Protein AF-A0A1Y1JVW3-F1 (afdb_monomer_lite)

Organism: Plasmodium gonderi (NCBI:txid77519)

Structure (mmCIF, N/CA/C/O backbone):
data_AF-A0A1Y1JVW3-F1
#
_entry.id   AF-A0A1Y1JVW3-F1
#
loop_
_atom_site.group_PDB
_atom_site.id
_atom_site.type_symbol
_atom_site.label_atom_id
_atom_site.label_alt_id
_atom_site.label_comp_id
_atom_site.label_asym_id
_atom_site.label_entity_id
_atom_site.label_seq_id
_atom_site.pdbx_PDB_ins_code
_atom_site.Cartn_x
_atom_site.Cartn_y
_atom_site.Cartn_z
_atom_site.occupancy
_atom_site.B_iso_or_equiv
_atom_site.auth_seq_id
_atom_site.auth_comp_id
_atom_site.auth_asym_id
_atom_site.auth_atom_id
_atom_site.pdbx_PDB_model_num
ATOM 1 N N . MET A 1 1 ? 11.396 14.298 -12.776 1.00 41.91 1 MET A N 1
ATOM 2 C CA . MET A 1 1 ? 10.606 14.115 -14.012 1.00 41.91 1 MET A CA 1
ATOM 3 C C . MET A 1 1 ? 9.612 13.009 -13.716 1.00 41.91 1 MET A C 1
ATOM 5 O O . MET A 1 1 ? 10.042 11.967 -13.246 1.00 41.91 1 MET A O 1
ATOM 9 N N . TRP A 1 2 ? 8.310 13.275 -13.793 1.00 52.00 2 TRP A N 1
ATOM 10 C CA . TRP A 1 2 ? 7.300 12.300 -13.377 1.00 52.00 2 TRP A CA 1
ATOM 11 C C . TRP A 1 2 ? 7.189 11.249 -14.482 1.00 52.00 2 TRP A C 1
ATOM 13 O O . TRP A 1 2 ? 6.638 11.557 -15.536 1.00 52.00 2 TRP A O 1
ATOM 23 N N . SER A 1 3 ? 7.770 10.060 -14.280 1.00 58.78 3 SER A N 1
ATOM 24 C CA . SER A 1 3 ? 7.567 8.957 -15.223 1.00 58.78 3 SER A CA 1
ATOM 25 C C . SER A 1 3 ? 6.090 8.608 -15.293 1.00 58.78 3 SER A C 1
ATOM 27 O O . SER A 1 3 ? 5.308 8.878 -14.372 1.00 58.78 3 SER A O 1
ATOM 29 N N . ASN A 1 4 ? 5.718 8.040 -16.431 1.00 72.06 4 ASN A N 1
ATOM 30 C CA . ASN A 1 4 ? 4.369 7.621 -16.710 1.00 72.06 4 ASN A CA 1
ATOM 31 C C . ASN A 1 4 ? 3.874 6.697 -15.583 1.00 72.06 4 ASN A C 1
ATOM 33 O O . ASN A 1 4 ? 4.424 5.624 -15.372 1.00 72.06 4 ASN A O 1
ATOM 37 N N . ILE A 1 5 ? 2.838 7.112 -14.854 1.00 71.19 5 ILE A N 1
ATOM 38 C CA . ILE A 1 5 ? 2.254 6.361 -13.732 1.00 71.19 5 ILE A CA 1
ATOM 39 C C . ILE A 1 5 ? 1.899 4.909 -14.107 1.00 71.19 5 ILE A C 1
ATOM 41 O O . ILE A 1 5 ? 1.970 4.019 -13.261 1.00 71.19 5 ILE A O 1
ATOM 45 N N . TYR A 1 6 ? 1.593 4.658 -15.385 1.00 74.31 6 TYR A N 1
ATOM 46 C CA . TYR A 1 6 ? 1.352 3.321 -15.925 1.00 74.31 6 TYR A CA 1
ATOM 47 C C . TYR A 1 6 ? 2.589 2.409 -15.837 1.00 74.31 6 TYR A C 1
ATOM 49 O O . TYR A 1 6 ? 2.445 1.218 -15.574 1.00 74.31 6 TYR A O 1
ATOM 57 N N . GLU A 1 7 ? 3.803 2.955 -15.962 1.00 80.56 7 GLU A N 1
ATOM 58 C CA . GLU A 1 7 ? 5.060 2.205 -15.815 1.00 80.56 7 GLU A CA 1
ATOM 59 C C . GLU A 1 7 ? 5.313 1.757 -14.375 1.00 80.56 7 GLU A C 1
ATOM 61 O O . GLU A 1 7 ? 6.099 0.847 -14.151 1.00 80.56 7 GLU A O 1
ATOM 66 N N . TYR A 1 8 ? 4.671 2.365 -13.377 1.00 82.62 8 TYR A N 1
ATOM 67 C CA . TYR A 1 8 ? 4.815 1.916 -11.990 1.00 82.62 8 TYR A CA 1
ATOM 68 C C . TYR A 1 8 ? 3.905 0.732 -11.690 1.00 82.62 8 TYR A C 1
ATOM 70 O O . TYR A 1 8 ? 4.297 -0.195 -10.984 1.00 82.62 8 TYR A O 1
ATOM 78 N N . ILE A 1 9 ? 2.699 0.753 -12.257 1.00 84.94 9 ILE A N 1
ATOM 79 C CA . ILE A 1 9 ? 1.644 -0.221 -11.975 1.00 84.94 9 ILE A CA 1
ATOM 80 C C . ILE A 1 9 ? 2.058 -1.633 -12.388 1.00 84.94 9 ILE A C 1
ATOM 82 O O . ILE A 1 9 ? 1.749 -2.584 -11.673 1.00 84.94 9 ILE A O 1
ATOM 86 N N . ILE A 1 10 ? 2.835 -1.782 -13.466 1.00 88.62 10 ILE A N 1
ATOM 87 C CA . ILE A 1 10 ? 3.342 -3.094 -13.904 1.00 88.62 10 ILE A CA 1
ATOM 88 C C . ILE A 1 10 ? 4.200 -3.790 -12.833 1.00 88.62 10 ILE A C 1
ATOM 90 O O . ILE A 1 10 ? 4.289 -5.015 -12.816 1.00 88.62 10 ILE A O 1
ATOM 94 N N . TYR A 1 11 ? 4.811 -3.035 -11.912 1.00 91.25 11 TYR A N 1
ATOM 95 C CA . TYR A 1 11 ? 5.633 -3.590 -10.835 1.00 91.25 11 TYR A CA 1
ATOM 96 C C . TYR A 1 11 ? 4.839 -3.914 -9.567 1.00 91.25 11 TYR A C 1
ATOM 98 O O . TYR A 1 11 ? 5.348 -4.619 -8.695 1.00 91.25 11 TYR A O 1
ATOM 106 N N . PHE A 1 12 ? 3.595 -3.445 -9.444 1.00 91.38 12 PHE A N 1
ATOM 107 C CA . PHE A 1 12 ? 2.806 -3.601 -8.221 1.00 91.38 12 PHE A CA 1
ATOM 108 C C . PHE A 1 12 ? 2.555 -5.060 -7.821 1.00 91.38 12 PHE A C 1
ATOM 110 O O . PHE A 1 12 ? 2.654 -5.345 -6.628 1.00 91.38 12 PHE A O 1
ATOM 117 N N . PRO A 1 13 ? 2.319 -6.017 -8.743 1.00 90.50 13 PRO A N 1
ATOM 118 C CA . PRO A 1 13 ? 2.237 -7.431 -8.375 1.00 90.50 13 PRO A CA 1
ATOM 119 C C . PRO A 1 13 ? 3.508 -7.946 -7.687 1.00 90.50 13 PRO A C 1
ATOM 121 O O . PRO A 1 13 ? 3.439 -8.743 -6.751 1.00 90.50 13 PRO A O 1
ATOM 124 N N . ARG A 1 14 ? 4.680 -7.457 -8.108 1.00 91.81 14 ARG A N 1
ATOM 125 C CA . ARG A 1 14 ? 5.954 -7.813 -7.481 1.00 91.81 14 ARG A CA 1
ATOM 126 C C . ARG A 1 14 ? 6.115 -7.129 -6.127 1.00 91.81 14 ARG A C 1
ATOM 128 O O . ARG A 1 14 ? 6.433 -7.815 -5.164 1.00 91.81 14 ARG A O 1
ATOM 135 N N . CYS A 1 15 ? 5.819 -5.831 -6.029 1.00 92.75 15 CYS A N 1
ATOM 136 C CA . CYS A 1 15 ? 5.789 -5.113 -4.749 1.00 92.75 15 CYS A CA 1
ATOM 137 C C . CYS A 1 15 ? 4.867 -5.807 -3.733 1.00 92.75 15 CYS A C 1
ATOM 139 O O . CYS A 1 15 ? 5.243 -5.993 -2.579 1.00 92.75 15 CYS A O 1
ATOM 141 N N . LYS A 1 16 ? 3.687 -6.261 -4.181 1.00 92.81 16 LYS A N 1
ATOM 142 C CA . LYS A 1 16 ? 2.745 -7.052 -3.383 1.00 92.81 16 LYS A CA 1
ATOM 143 C C . LYS A 1 16 ? 3.385 -8.320 -2.854 1.00 92.81 16 LYS A C 1
ATOM 145 O O . LYS A 1 16 ? 3.283 -8.588 -1.666 1.00 92.81 16 LYS A O 1
ATOM 150 N N . LYS A 1 17 ? 4.042 -9.090 -3.722 1.00 91.75 17 LYS A N 1
ATOM 151 C CA . LYS A 1 17 ? 4.702 -10.335 -3.326 1.00 91.75 17 LYS A CA 1
ATOM 152 C C . LYS A 1 17 ? 5.764 -10.100 -2.251 1.00 91.75 17 LYS A C 1
ATOM 154 O O . LYS A 1 17 ? 5.778 -10.838 -1.274 1.00 91.75 17 LYS A O 1
ATOM 159 N N . GLU A 1 18 ? 6.612 -9.086 -2.423 1.00 91.62 18 GLU A N 1
ATOM 160 C CA . GLU A 1 18 ? 7.636 -8.752 -1.426 1.00 91.62 18 GLU A CA 1
ATOM 161 C C . GLU A 1 18 ? 6.994 -8.335 -0.095 1.00 91.62 18 GLU A C 1
ATOM 163 O O . GLU A 1 18 ? 7.347 -8.869 0.948 1.00 91.62 18 GLU A O 1
ATOM 168 N N . LEU A 1 19 ? 5.977 -7.468 -0.123 1.00 92.31 19 LEU A N 1
ATOM 169 C CA . LEU A 1 19 ? 5.285 -7.023 1.090 1.00 92.31 19 LEU A CA 1
ATOM 170 C C . LEU A 1 19 ? 4.577 -8.171 1.828 1.00 92.31 19 LEU A C 1
ATOM 172 O O . LEU A 1 19 ? 4.613 -8.242 3.053 1.00 92.31 19 LEU A O 1
ATOM 176 N N . GLU A 1 20 ? 3.943 -9.091 1.103 1.00 90.62 20 GLU A N 1
ATOM 177 C CA . GLU A 1 20 ? 3.292 -10.260 1.704 1.00 90.62 20 GLU A CA 1
ATOM 178 C C . GLU A 1 20 ? 4.300 -11.249 2.317 1.00 90.62 20 GLU A C 1
ATOM 180 O O . GLU A 1 20 ? 3.940 -11.996 3.225 1.00 90.62 20 GLU A O 1
ATOM 185 N N . ASN A 1 21 ? 5.564 -11.252 1.877 1.00 87.69 21 ASN A N 1
ATOM 186 C CA . ASN A 1 21 ? 6.613 -12.012 2.562 1.00 87.69 21 ASN A CA 1
ATOM 187 C C . ASN A 1 21 ? 6.934 -11.391 3.929 1.00 87.69 21 ASN A C 1
ATOM 189 O O . ASN A 1 21 ? 7.005 -12.119 4.916 1.00 87.69 21 ASN A O 1
ATOM 193 N N . GLU A 1 22 ? 7.016 -10.061 4.009 1.00 87.94 22 GLU A N 1
ATOM 194 C CA . GLU A 1 22 ? 7.224 -9.339 5.276 1.00 87.94 22 GLU A CA 1
ATOM 195 C C . GLU A 1 22 ? 6.076 -9.544 6.269 1.00 87.94 22 GLU A C 1
ATOM 197 O O . GLU A 1 22 ? 6.288 -9.613 7.476 1.00 87.94 22 GLU A O 1
ATOM 202 N N . LYS A 1 23 ? 4.841 -9.686 5.772 1.00 85.44 23 LYS A N 1
ATOM 203 C CA . LYS A 1 23 ? 3.678 -9.973 6.624 1.00 85.44 23 LYS A CA 1
ATOM 204 C C . LYS A 1 23 ? 3.742 -11.345 7.294 1.00 85.44 23 LYS A C 1
ATOM 206 O O . LYS A 1 23 ? 3.199 -11.497 8.385 1.00 85.44 23 LYS A O 1
ATOM 211 N N . LYS A 1 24 ? 4.336 -12.348 6.637 1.00 82.50 24 LYS A N 1
ATOM 212 C CA . LYS A 1 24 ? 4.414 -13.725 7.162 1.00 82.50 24 LYS A CA 1
ATOM 213 C C . LYS A 1 24 ? 5.387 -13.843 8.324 1.00 82.50 24 LYS A C 1
ATOM 215 O O . LYS A 1 24 ? 5.137 -14.617 9.242 1.00 82.50 24 LYS A O 1
ATOM 220 N N . GLU A 1 25 ? 6.459 -13.063 8.286 1.00 75.00 25 GLU A N 1
ATOM 221 C CA . GLU A 1 25 ? 7.465 -12.998 9.341 1.00 75.00 25 GLU A CA 1
ATOM 222 C C . GLU A 1 25 ? 7.648 -11.538 9.768 1.00 75.00 25 GLU A C 1
ATOM 224 O O . GLU A 1 25 ? 8.655 -10.915 9.426 1.00 75.00 25 GLU A O 1
ATOM 229 N N . PRO A 1 26 ? 6.671 -10.961 10.500 1.00 68.75 26 PRO A N 1
ATOM 230 C CA . PRO A 1 26 ? 6.754 -9.576 10.926 1.00 68.75 26 PRO A CA 1
ATOM 231 C C . PRO A 1 26 ? 8.009 -9.386 11.759 1.00 68.75 26 PRO A C 1
ATOM 233 O O . PRO A 1 26 ? 8.173 -10.037 12.798 1.00 68.75 26 PRO A O 1
ATOM 236 N N . SER A 1 27 ? 8.886 -8.481 11.331 1.00 72.31 27 SER A N 1
ATOM 237 C CA . SER A 1 27 ? 10.031 -8.163 12.166 1.00 72.31 27 SER A CA 1
ATOM 238 C C . SER A 1 27 ? 9.547 -7.570 13.490 1.00 72.31 27 SER A C 1
ATOM 240 O O . SER A 1 27 ? 8.661 -6.712 13.535 1.00 72.31 27 SER A O 1
ATOM 242 N N . ALA A 1 28 ? 10.141 -8.039 14.588 1.00 79.31 28 ALA A N 1
ATOM 243 C CA . ALA A 1 28 ? 10.008 -7.379 15.882 1.00 79.31 28 ALA A CA 1
ATOM 244 C C . ALA A 1 28 ? 10.773 -6.045 15.909 1.00 79.31 28 ALA A C 1
ATOM 246 O O . ALA A 1 28 ? 10.528 -5.213 16.792 1.00 79.31 28 ALA A O 1
ATOM 247 N N . ASP A 1 29 ? 11.669 -5.840 14.941 1.00 76.62 29 ASP A N 1
ATOM 248 C CA . ASP A 1 29 ? 12.353 -4.578 14.724 1.00 76.62 29 ASP A CA 1
ATOM 249 C C . ASP A 1 29 ? 11.305 -3.494 14.452 1.00 76.62 29 ASP A C 1
ATOM 251 O O . ASP A 1 29 ? 10.288 -3.720 13.796 1.00 76.62 29 ASP A O 1
ATOM 255 N N . TYR A 1 30 ? 11.534 -2.302 14.997 1.00 81.81 30 TYR A N 1
ATOM 256 C CA . TYR A 1 30 ? 10.647 -1.140 14.881 1.00 81.81 30 TYR A CA 1
ATOM 257 C C . TYR A 1 30 ? 9.343 -1.199 15.682 1.00 81.81 30 TYR A C 1
ATOM 259 O O . TYR A 1 30 ? 8.587 -0.229 15.673 1.00 81.81 30 TYR A O 1
ATOM 267 N N . LYS A 1 31 ? 9.046 -2.281 16.416 1.00 85.62 31 LYS A N 1
ATOM 268 C CA . LYS A 1 31 ? 7.801 -2.379 17.201 1.00 85.62 31 LYS A CA 1
ATOM 269 C C . LYS A 1 31 ? 7.651 -1.243 18.219 1.00 85.62 31 LYS A C 1
ATOM 271 O O . LYS A 1 31 ? 6.554 -0.707 18.388 1.00 85.62 31 LYS A O 1
ATOM 276 N N . ASN A 1 32 ? 8.736 -0.867 18.894 1.00 86.38 32 ASN A N 1
ATOM 277 C CA . ASN A 1 32 ? 8.714 0.184 19.915 1.00 86.38 32 ASN A CA 1
ATOM 278 C C . ASN A 1 32 ? 8.499 1.569 19.297 1.00 86.38 32 ASN A C 1
ATOM 280 O O . ASN A 1 32 ? 7.783 2.396 19.857 1.00 86.38 32 ASN A O 1
ATOM 284 N N . GLU A 1 33 ? 9.083 1.792 18.129 1.00 87.75 33 GLU A N 1
ATOM 285 C CA . GLU A 1 33 ? 9.032 3.025 17.362 1.00 87.75 33 GLU A CA 1
ATOM 286 C C . GLU A 1 33 ? 7.694 3.195 16.632 1.00 87.75 33 GLU A C 1
ATOM 288 O O . GLU A 1 33 ? 7.168 4.302 16.526 1.00 87.75 33 GLU A O 1
ATOM 293 N N . CYS A 1 34 ? 7.104 2.090 16.184 1.00 88.00 34 CYS A N 1
ATOM 294 C CA . CYS A 1 34 ? 5.807 2.050 15.525 1.00 88.00 34 CYS A CA 1
ATOM 295 C C . CYS A 1 34 ? 4.636 2.216 16.494 1.00 88.00 34 CYS A C 1
ATOM 297 O O . CYS A 1 34 ? 3.613 2.800 16.133 1.00 88.00 34 CYS A O 1
ATOM 299 N N . LYS A 1 35 ? 4.774 1.739 17.736 1.00 86.81 35 LYS A N 1
ATOM 300 C CA . LYS A 1 35 ? 3.732 1.830 18.766 1.00 86.81 35 LYS A CA 1
ATOM 301 C C . LYS A 1 35 ? 3.163 3.250 18.962 1.00 86.81 35 LYS A C 1
ATOM 303 O O . LYS A 1 35 ? 1.938 3.383 18.938 1.00 86.81 35 LYS A O 1
ATOM 308 N N . PRO A 1 36 ? 3.969 4.317 19.150 1.00 87.69 36 PRO A N 1
ATOM 309 C CA . PRO A 1 36 ? 3.434 5.670 19.309 1.00 87.69 36 PRO A CA 1
ATOM 310 C C . PRO A 1 36 ? 2.728 6.191 18.052 1.00 87.69 36 PRO A C 1
ATOM 312 O O . PRO A 1 36 ? 1.741 6.909 18.189 1.00 87.69 36 PRO A O 1
ATOM 315 N N . ILE A 1 37 ? 3.188 5.811 16.854 1.00 89.25 37 ILE A N 1
ATOM 316 C CA . ILE A 1 37 ? 2.557 6.200 15.584 1.00 89.25 37 ILE A CA 1
ATOM 317 C C . ILE A 1 37 ? 1.176 5.549 15.485 1.00 89.25 37 ILE A C 1
ATOM 319 O O . ILE A 1 37 ? 0.166 6.234 15.343 1.00 89.25 37 ILE A O 1
ATOM 323 N N . MET A 1 38 ? 1.112 4.224 15.645 1.00 87.94 38 MET A N 1
ATOM 324 C CA . MET A 1 38 ? -0.124 3.462 15.456 1.00 87.94 38 MET A CA 1
ATOM 325 C C . MET A 1 38 ? -1.201 3.766 16.502 1.00 87.94 38 MET A C 1
ATOM 327 O O . MET A 1 38 ? -2.387 3.690 16.182 1.00 87.94 38 MET A O 1
ATOM 331 N N . LYS A 1 39 ? -0.822 4.207 17.710 1.00 85.50 39 LYS A N 1
ATOM 332 C CA . LYS A 1 39 ? -1.769 4.655 18.747 1.00 85.50 39 LYS A CA 1
ATOM 333 C C . LYS A 1 39 ? -2.692 5.789 18.274 1.00 85.50 39 LYS A C 1
ATOM 335 O O . LYS A 1 39 ? -3.794 5.939 18.788 1.00 85.50 39 LYS A O 1
ATOM 340 N N . GLY A 1 40 ? -2.260 6.595 17.302 1.00 83.62 40 GLY A N 1
ATOM 341 C CA . GLY A 1 40 ? -3.090 7.651 16.719 1.00 83.62 40 GLY A CA 1
ATOM 342 C C . GLY A 1 40 ? -4.213 7.148 15.804 1.00 83.62 40 GLY A C 1
ATOM 343 O O . GLY A 1 40 ? -5.123 7.920 15.502 1.00 83.62 40 GLY A O 1
ATOM 344 N N . TYR A 1 41 ? -4.157 5.887 15.364 1.00 84.94 41 TYR A N 1
ATOM 345 C CA . TYR A 1 41 ? -5.010 5.354 14.295 1.00 84.94 41 TYR A CA 1
ATOM 346 C C . TYR A 1 41 ? -5.831 4.130 14.715 1.00 84.94 41 TYR A C 1
ATOM 348 O O . TYR A 1 41 ? -6.925 3.942 14.183 1.00 84.94 41 TYR A O 1
ATOM 356 N N . LEU A 1 42 ? -5.347 3.337 15.675 1.00 81.44 42 LEU A N 1
ATOM 357 C CA . LEU A 1 42 ? -5.990 2.106 16.148 1.00 81.44 42 LEU A CA 1
ATOM 358 C C . LEU A 1 42 ? -6.590 2.290 17.549 1.00 81.44 42 LEU A C 1
ATOM 360 O O . LEU A 1 42 ? -6.039 3.023 18.369 1.00 81.44 42 LEU A O 1
ATOM 364 N N . THR A 1 43 ? -7.695 1.601 17.846 1.00 66.69 43 THR A N 1
ATOM 365 C CA . THR A 1 43 ? -8.252 1.508 19.208 1.00 66.69 43 THR A CA 1
ATOM 366 C C . THR A 1 43 ? -7.786 0.223 19.896 1.00 66.69 43 THR A C 1
ATOM 368 O O . THR A 1 43 ? -7.851 -0.850 19.309 1.00 66.69 43 THR A O 1
ATOM 371 N N . ASP A 1 44 ? -7.346 0.359 21.149 1.00 58.50 44 ASP A N 1
ATOM 372 C CA . ASP A 1 44 ? -6.343 -0.431 21.896 1.00 58.50 44 ASP A CA 1
ATOM 373 C C . ASP A 1 44 ? -6.409 -1.986 21.962 1.00 58.50 44 ASP A C 1
ATOM 375 O O . ASP A 1 44 ? -5.578 -2.563 22.658 1.00 58.50 44 ASP A O 1
ATOM 379 N N . ASN A 1 45 ? -7.288 -2.717 21.262 1.00 53.19 45 ASN A N 1
ATOM 380 C CA . ASN A 1 45 ? -7.501 -4.151 21.558 1.00 53.19 45 ASN A CA 1
ATOM 381 C C . ASN A 1 45 ? -7.244 -5.180 20.441 1.00 53.19 45 ASN A C 1
ATOM 383 O O . ASN A 1 45 ? -7.265 -6.372 20.745 1.00 53.19 45 ASN A O 1
ATOM 387 N N . ASN A 1 46 ? -6.936 -4.796 19.199 1.00 54.09 46 ASN A N 1
ATOM 388 C CA . ASN A 1 46 ? -6.566 -5.775 18.167 1.00 54.09 46 ASN A CA 1
ATOM 389 C C . ASN A 1 46 ? -5.043 -5.859 18.008 1.00 54.09 46 ASN A C 1
ATOM 391 O O . ASN A 1 46 ? -4.409 -5.079 17.303 1.00 54.09 46 ASN A O 1
ATOM 395 N N . LEU A 1 47 ? -4.447 -6.842 18.685 1.00 49.59 47 LEU A N 1
ATOM 396 C CA . LEU A 1 47 ? -3.008 -7.120 18.667 1.00 49.59 47 LEU A CA 1
ATOM 397 C C . LEU A 1 47 ? -2.440 -7.405 17.263 1.00 49.59 47 LEU A C 1
ATOM 399 O O . LEU A 1 47 ? -1.259 -7.123 17.061 1.00 49.59 47 LEU A O 1
ATOM 403 N N . ASP A 1 48 ? -3.263 -7.866 16.313 1.00 54.34 48 ASP A N 1
ATOM 404 C CA . ASP A 1 48 ? -2.885 -8.094 14.905 1.00 54.34 48 ASP A CA 1
ATOM 405 C C . ASP A 1 48 ? -2.791 -6.803 14.070 1.00 54.34 48 ASP A C 1
ATOM 407 O O . ASP A 1 48 ? -2.081 -6.756 13.066 1.00 54.34 48 ASP A O 1
ATOM 411 N N . GLU A 1 49 ? -3.421 -5.706 14.506 1.00 54.25 49 GLU A N 1
ATOM 412 C CA . GLU A 1 49 ? -3.350 -4.406 13.817 1.00 54.25 49 GLU A CA 1
ATOM 413 C C . GLU A 1 49 ? -2.006 -3.687 14.058 1.00 54.25 49 GLU A C 1
ATOM 415 O O . GLU A 1 49 ? -1.655 -2.745 13.342 1.00 54.25 49 GLU A O 1
ATOM 420 N N . ASN A 1 50 ? -1.183 -4.188 14.992 1.00 56.84 50 ASN A N 1
ATOM 421 C CA . ASN A 1 50 ? 0.190 -3.720 15.229 1.00 56.84 50 ASN A CA 1
ATOM 422 C C . ASN A 1 50 ? 1.130 -3.902 14.027 1.00 56.84 50 ASN A C 1
ATOM 424 O O . ASN A 1 50 ? 2.287 -3.490 14.110 1.00 56.84 50 ASN A O 1
ATOM 428 N N . ASN A 1 51 ? 0.667 -4.499 12.927 1.00 77.31 51 ASN A N 1
ATOM 429 C CA . ASN A 1 51 ? 1.536 -4.895 11.834 1.00 7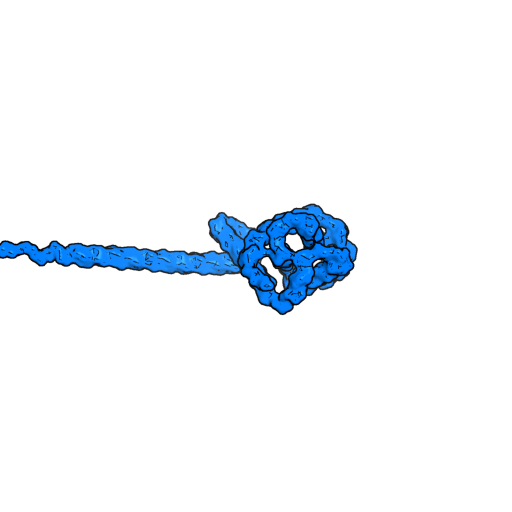7.31 51 ASN A CA 1
ATOM 430 C C . ASN A 1 51 ? 1.657 -3.870 10.692 1.00 77.31 51 ASN A C 1
ATOM 432 O O . ASN A 1 51 ? 2.559 -4.004 9.874 1.00 77.31 51 ASN A O 1
ATOM 436 N N . ILE A 1 52 ? 0.814 -2.826 10.603 1.00 88.88 52 ILE A N 1
ATOM 437 C CA . ILE A 1 52 ? 0.873 -1.909 9.440 1.00 88.88 52 ILE A CA 1
ATOM 438 C C . ILE A 1 52 ? 2.226 -1.187 9.381 1.00 88.88 52 ILE A C 1
ATOM 440 O O . ILE A 1 52 ? 2.919 -1.213 8.365 1.00 88.88 52 ILE A O 1
ATOM 444 N N . CYS A 1 53 ? 2.611 -0.554 10.490 1.00 88.88 53 CYS A N 1
ATOM 445 C CA . CYS A 1 53 ? 3.853 0.208 10.571 1.00 88.88 53 CYS A CA 1
ATOM 446 C C . CYS A 1 53 ? 5.093 -0.682 10.492 1.00 88.88 53 CYS A C 1
ATOM 448 O O . CYS A 1 53 ? 6.021 -0.369 9.746 1.00 88.88 53 CYS A O 1
ATOM 450 N N . THR A 1 54 ? 5.115 -1.795 11.229 1.00 88.81 54 THR A N 1
ATOM 451 C CA . THR A 1 54 ? 6.260 -2.714 11.229 1.00 88.81 54 THR A CA 1
ATOM 452 C C . THR A 1 54 ? 6.430 -3.352 9.855 1.00 88.81 54 THR A C 1
ATOM 454 O O . THR A 1 54 ? 7.519 -3.269 9.303 1.00 88.81 54 THR A O 1
ATOM 457 N N . THR A 1 55 ? 5.352 -3.842 9.228 1.00 91.25 55 THR A N 1
ATOM 458 C CA . THR A 1 55 ? 5.392 -4.369 7.851 1.00 91.25 55 THR A CA 1
ATOM 459 C C . THR A 1 55 ? 5.864 -3.307 6.860 1.00 91.25 55 THR A C 1
ATOM 461 O O . THR A 1 55 ? 6.751 -3.591 6.062 1.00 91.25 55 THR A O 1
ATOM 464 N N . ALA A 1 56 ? 5.326 -2.078 6.904 1.00 91.00 56 ALA A N 1
ATOM 465 C CA . ALA A 1 56 ? 5.762 -0.999 6.008 1.00 91.00 56 ALA A CA 1
ATOM 466 C C . ALA A 1 56 ? 7.267 -0.724 6.143 1.00 91.00 56 ALA A C 1
ATOM 468 O O . ALA A 1 56 ? 7.978 -0.568 5.150 1.00 91.00 56 ALA A O 1
ATOM 469 N N . THR A 1 57 ? 7.746 -0.670 7.384 1.00 88.56 57 THR A N 1
ATOM 470 C CA . THR A 1 57 ? 9.138 -0.347 7.701 1.00 88.56 57 THR A CA 1
ATOM 471 C C . THR A 1 57 ? 10.071 -1.477 7.265 1.00 88.56 57 THR A C 1
ATOM 473 O O . THR A 1 57 ? 11.053 -1.213 6.572 1.00 88.56 57 THR A O 1
ATOM 476 N N . SER A 1 58 ? 9.733 -2.730 7.584 1.00 88.94 58 SER A N 1
ATOM 477 C CA . SER A 1 58 ? 10.479 -3.923 7.162 1.00 88.94 58 SER A CA 1
ATOM 478 C C . SER A 1 58 ? 10.516 -4.071 5.646 1.00 88.94 58 SER A C 1
ATOM 480 O O . SER A 1 58 ? 11.589 -4.263 5.084 1.00 88.94 58 SER A O 1
ATOM 482 N N . TYR A 1 59 ? 9.386 -3.860 4.969 1.00 91.50 59 TYR A N 1
ATOM 483 C CA . TYR A 1 59 ? 9.299 -3.863 3.510 1.00 91.50 59 TYR A CA 1
ATOM 484 C C . TYR A 1 59 ? 10.278 -2.879 2.870 1.00 91.50 59 TYR A C 1
ATOM 486 O O . TYR A 1 59 ? 11.039 -3.247 1.975 1.00 91.50 59 TYR A O 1
ATOM 494 N N . ILE A 1 60 ? 10.310 -1.637 3.353 1.00 89.44 60 ILE A N 1
ATOM 495 C CA . ILE A 1 60 ? 11.232 -0.628 2.832 1.00 89.44 60 ILE A CA 1
ATOM 496 C C . ILE A 1 60 ? 12.685 -0.975 3.140 1.00 89.44 60 ILE A C 1
ATOM 498 O O . ILE A 1 60 ? 13.537 -0.828 2.264 1.00 89.44 60 ILE A O 1
ATOM 502 N N . HIS A 1 61 ? 12.967 -1.433 4.358 1.00 86.38 61 HIS A N 1
ATOM 503 C CA . HIS A 1 61 ? 14.314 -1.808 4.781 1.00 86.38 61 HIS A CA 1
ATOM 504 C C . HIS A 1 61 ? 14.863 -3.000 3.994 1.00 86.38 61 HIS A C 1
ATOM 506 O O . HIS A 1 61 ? 16.018 -2.998 3.577 1.00 86.38 61 HIS A O 1
ATOM 512 N N . ASN A 1 62 ? 14.044 -4.016 3.742 1.00 87.19 62 ASN A N 1
ATOM 513 C CA . ASN A 1 62 ? 14.476 -5.192 2.998 1.00 87.19 62 ASN A CA 1
ATOM 514 C C . ASN A 1 62 ? 14.657 -4.863 1.521 1.00 87.19 62 ASN A C 1
ATOM 516 O O . ASN A 1 62 ? 15.701 -5.180 0.946 1.00 87.19 62 ASN A O 1
ATOM 520 N N . ILE A 1 63 ? 13.717 -4.125 0.924 1.00 87.44 63 ILE A N 1
ATOM 521 C CA . ILE A 1 63 ? 13.854 -3.695 -0.466 1.00 87.44 63 ILE A CA 1
ATOM 522 C C . ILE A 1 63 ? 15.058 -2.777 -0.672 1.00 87.44 63 ILE A C 1
ATOM 524 O O . ILE A 1 63 ? 15.727 -2.928 -1.689 1.00 87.44 63 ILE A O 1
ATOM 528 N N . SER A 1 64 ? 15.375 -1.874 0.262 1.00 82.50 64 SER A N 1
ATOM 529 C CA . SER A 1 64 ? 16.543 -0.992 0.123 1.00 82.50 64 SER A CA 1
ATOM 530 C C . SER A 1 64 ? 17.874 -1.746 0.206 1.00 82.50 64 SER A C 1
ATOM 532 O O . SER A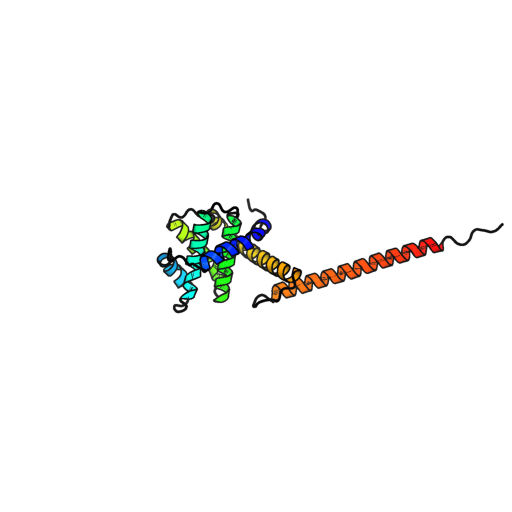 1 64 ? 18.869 -1.309 -0.372 1.00 82.50 64 SER A O 1
ATOM 534 N N . ARG A 1 65 ? 17.904 -2.891 0.899 1.00 81.62 65 ARG A N 1
ATOM 535 C CA . ARG A 1 65 ? 19.101 -3.734 1.042 1.00 81.62 65 ARG A CA 1
ATOM 536 C C . ARG A 1 65 ? 19.277 -4.721 -0.100 1.00 81.62 65 ARG A C 1
ATOM 538 O O . ARG A 1 65 ? 20.407 -5.043 -0.464 1.00 81.62 65 ARG A O 1
ATOM 545 N N . THR A 1 66 ? 18.184 -5.215 -0.666 1.00 80.88 66 THR A N 1
ATOM 546 C CA . THR A 1 66 ? 18.241 -6.048 -1.866 1.00 80.88 66 THR A CA 1
ATOM 547 C C . THR A 1 66 ? 18.481 -5.165 -3.088 1.00 80.88 66 THR A C 1
ATOM 549 O O . THR A 1 66 ? 17.835 -4.135 -3.236 1.00 80.88 66 THR A O 1
ATOM 552 N N . HIS A 1 67 ? 19.376 -5.547 -4.003 1.00 71.44 67 HIS A N 1
ATOM 553 C CA . HIS A 1 67 ? 19.405 -4.938 -5.340 1.00 71.44 67 HIS A CA 1
ATOM 554 C C . HIS A 1 67 ? 18.142 -5.360 -6.101 1.00 71.44 67 HIS A C 1
ATOM 556 O O . HIS A 1 67 ? 18.147 -6.300 -6.897 1.00 71.44 67 HIS A O 1
ATOM 562 N N . ASN A 1 68 ? 17.025 -4.710 -5.784 1.00 73.56 68 ASN A N 1
ATOM 563 C CA . ASN A 1 68 ? 15.734 -5.002 -6.370 1.00 73.56 68 ASN A CA 1
ATOM 564 C C . ASN A 1 68 ? 15.607 -4.212 -7.681 1.00 73.56 68 ASN A C 1
ATOM 566 O O . ASN A 1 68 ? 15.744 -2.992 -7.663 1.00 73.56 68 ASN A O 1
ATOM 570 N N . PRO A 1 69 ? 15.323 -4.854 -8.827 1.00 86.50 69 PRO A N 1
ATOM 571 C CA . PRO A 1 69 ? 15.123 -4.149 -10.096 1.00 86.50 69 PRO A CA 1
ATOM 572 C C . PRO A 1 69 ? 13.806 -3.351 -10.151 1.00 86.50 69 PRO A C 1
ATOM 574 O O . PRO A 1 69 ? 13.442 -2.857 -11.216 1.00 86.50 69 PRO A O 1
ATOM 577 N N . ILE A 1 70 ? 13.052 -3.264 -9.048 1.00 88.81 70 ILE A N 1
ATOM 578 C CA . ILE A 1 70 ? 11.831 -2.461 -8.982 1.00 88.81 70 ILE A CA 1
ATOM 579 C C . ILE A 1 70 ? 12.211 -0.981 -8.819 1.00 88.81 70 ILE A C 1
ATOM 581 O O . ILE A 1 70 ? 12.945 -0.645 -7.889 1.00 88.81 70 ILE A O 1
ATOM 585 N N . PRO A 1 71 ? 11.674 -0.076 -9.656 1.00 88.50 71 PRO A N 1
ATOM 586 C CA . PRO A 1 71 ? 11.887 1.357 -9.495 1.00 88.50 71 PRO A CA 1
ATOM 587 C C . PRO A 1 71 ? 11.404 1.876 -8.134 1.00 88.50 71 PRO A C 1
ATOM 589 O O . PRO A 1 71 ? 10.316 1.522 -7.673 1.00 88.50 71 PRO A O 1
ATOM 592 N N . GLU A 1 72 ? 12.158 2.800 -7.537 1.00 86.69 72 GLU A N 1
ATOM 593 C CA . GLU A 1 72 ? 11.851 3.413 -6.233 1.00 86.69 72 GLU A CA 1
ATOM 594 C C . GLU A 1 72 ? 10.421 3.969 -6.167 1.00 86.69 72 GLU A C 1
ATOM 596 O O . GLU A 1 72 ? 9.670 3.687 -5.234 1.00 86.69 72 GLU A O 1
ATOM 601 N N . ASN A 1 73 ? 9.993 4.680 -7.215 1.00 84.50 73 ASN A N 1
ATOM 602 C CA . ASN A 1 73 ? 8.647 5.249 -7.292 1.00 84.50 73 ASN A CA 1
ATOM 603 C C . ASN A 1 73 ? 7.549 4.180 -7.223 1.00 84.50 73 ASN A C 1
ATOM 605 O O . ASN A 1 73 ? 6.502 4.425 -6.623 1.00 84.50 73 ASN A O 1
ATOM 609 N N . ALA A 1 74 ? 7.774 2.993 -7.795 1.00 88.25 74 ALA A N 1
ATOM 610 C CA . ALA A 1 74 ? 6.808 1.900 -7.740 1.00 88.25 74 ALA A CA 1
ATOM 611 C C . ALA A 1 74 ? 6.733 1.286 -6.335 1.00 88.25 74 ALA A C 1
ATOM 613 O O . ALA A 1 74 ? 5.634 1.021 -5.847 1.00 88.25 74 ALA A O 1
ATOM 614 N N . ILE A 1 75 ? 7.875 1.136 -5.655 1.00 90.19 75 ILE A N 1
ATOM 615 C CA . ILE A 1 75 ? 7.951 0.662 -4.262 1.00 90.19 75 ILE A CA 1
ATOM 616 C C . ILE A 1 75 ? 7.145 1.586 -3.343 1.00 90.19 75 ILE A C 1
ATOM 618 O O . ILE A 1 75 ? 6.281 1.124 -2.596 1.00 90.19 75 ILE A O 1
ATOM 622 N N . CYS A 1 76 ? 7.388 2.894 -3.439 1.00 89.44 76 CYS A N 1
ATOM 623 C CA . CYS A 1 76 ? 6.756 3.901 -2.589 1.00 89.44 76 CYS A CA 1
ATOM 624 C C . CYS A 1 76 ? 5.264 4.073 -2.895 1.00 89.44 76 CYS A C 1
ATOM 626 O O . CYS A 1 76 ? 4.438 4.155 -1.985 1.00 89.44 76 CYS A O 1
ATOM 628 N N . SER A 1 77 ? 4.898 4.075 -4.179 1.00 88.69 77 SER A N 1
ATOM 629 C CA . SER A 1 77 ? 3.498 4.148 -4.608 1.00 88.69 77 SER A CA 1
ATOM 630 C C . SER A 1 77 ? 2.697 2.936 -4.142 1.00 88.69 77 SER A C 1
ATOM 632 O O . SER A 1 77 ? 1.588 3.095 -3.632 1.00 88.69 77 SER A O 1
ATOM 634 N N . TYR A 1 78 ? 3.269 1.735 -4.268 1.00 91.62 78 TYR A N 1
ATOM 635 C CA . TYR A 1 78 ? 2.619 0.517 -3.805 1.00 91.62 78 TYR A CA 1
ATOM 636 C C . TYR A 1 78 ? 2.470 0.490 -2.281 1.00 91.62 78 TYR A C 1
ATOM 638 O O . TYR A 1 78 ? 1.397 0.155 -1.787 1.00 91.62 78 TYR A O 1
ATOM 646 N N . MET A 1 79 ? 3.497 0.895 -1.525 1.00 92.12 79 MET A N 1
ATOM 647 C CA . MET A 1 79 ? 3.405 0.975 -0.062 1.00 92.12 79 MET A CA 1
ATOM 648 C C . MET A 1 79 ? 2.273 1.909 0.383 1.00 92.12 79 MET A C 1
ATOM 650 O O . MET A 1 79 ? 1.491 1.547 1.261 1.00 92.12 79 MET A O 1
ATOM 654 N N . TYR A 1 80 ? 2.144 3.084 -0.245 1.00 90.62 80 TYR A N 1
ATOM 655 C CA . TYR A 1 80 ? 1.032 3.995 0.029 1.00 90.62 80 TYR A CA 1
ATOM 656 C C . TYR A 1 80 ? -0.324 3.342 -0.266 1.00 90.62 80 TYR A C 1
ATOM 658 O O . TYR A 1 80 ? -1.229 3.393 0.565 1.00 90.62 80 TYR A O 1
ATOM 666 N N . TYR A 1 81 ? -0.460 2.725 -1.445 1.00 91.25 81 TYR A N 1
ATOM 667 C CA . TYR A 1 81 ? -1.673 2.012 -1.848 1.00 91.25 81 TYR A CA 1
ATOM 668 C C . TYR A 1 81 ? -2.044 0.912 -0.846 1.00 91.25 81 TYR A C 1
ATOM 670 O O . TYR A 1 81 ? -3.205 0.763 -0.474 1.00 91.25 81 TYR A O 1
ATOM 678 N N . TRP A 1 82 ? -1.058 0.155 -0.377 1.00 92.62 82 TRP A N 1
ATOM 679 C CA . TRP A 1 82 ? -1.281 -0.902 0.594 1.00 92.62 82 TRP A CA 1
ATOM 680 C C . TRP A 1 82 ? -1.763 -0.348 1.944 1.00 92.62 82 TRP A C 1
ATOM 682 O O . TRP A 1 82 ? -2.795 -0.795 2.440 1.00 92.62 82 TRP A O 1
ATOM 692 N N . ILE A 1 83 ? -1.103 0.683 2.488 1.00 91.56 83 ILE A N 1
ATOM 693 C CA . ILE A 1 83 ? -1.528 1.342 3.740 1.00 91.56 83 ILE A CA 1
ATOM 694 C C . ILE A 1 83 ? -2.956 1.878 3.617 1.00 91.56 83 ILE A C 1
ATOM 696 O O . ILE A 1 83 ? -3.751 1.736 4.544 1.00 91.56 83 ILE A O 1
ATOM 700 N N . TYR A 1 84 ? -3.300 2.457 2.464 1.00 90.31 84 TYR A N 1
ATOM 701 C CA . TYR A 1 84 ? -4.659 2.911 2.182 1.00 90.31 84 TYR A CA 1
ATOM 702 C C . TYR A 1 84 ? -5.684 1.783 2.348 1.00 90.31 84 TYR A C 1
ATOM 704 O O . TYR A 1 84 ? -6.727 1.993 2.967 1.00 90.31 84 TYR A O 1
ATOM 712 N N . HIS A 1 85 ? -5.389 0.581 1.847 1.00 88.62 85 HIS A N 1
ATOM 713 C CA . HIS A 1 85 ? -6.291 -0.562 1.988 1.00 88.62 85 HIS A CA 1
ATOM 714 C C . HIS A 1 85 ? -6.422 -1.073 3.408 1.00 88.62 85 HIS A C 1
ATOM 716 O O . HIS A 1 85 ? -7.545 -1.331 3.839 1.00 88.62 85 HIS A O 1
ATOM 722 N N . GLU A 1 86 ? -5.320 -1.163 4.143 1.00 88.50 86 GLU A N 1
ATOM 723 C CA . GLU A 1 86 ? -5.378 -1.563 5.549 1.00 88.50 86 GLU A CA 1
ATOM 724 C C . GLU A 1 86 ? -6.209 -0.555 6.364 1.00 88.50 86 GLU A C 1
ATOM 726 O O . GLU A 1 86 ? -7.056 -0.941 7.168 1.00 88.50 86 GLU A O 1
ATOM 731 N N . LEU A 1 87 ? -6.068 0.747 6.087 1.00 87.12 87 LEU A N 1
ATOM 732 C CA . LEU A 1 87 ? -6.844 1.785 6.767 1.00 87.12 87 LEU A CA 1
ATOM 733 C C . LEU A 1 87 ? -8.314 1.861 6.335 1.00 87.12 87 LEU A C 1
ATOM 735 O O . LEU A 1 87 ? -9.158 2.238 7.148 1.00 87.12 87 LEU A O 1
ATOM 739 N N . ILE A 1 88 ? -8.658 1.516 5.088 1.00 86.50 88 ILE A N 1
ATOM 740 C CA . ILE A 1 88 ? -10.069 1.384 4.681 1.00 86.50 88 ILE A CA 1
ATOM 741 C C . ILE A 1 88 ? -10.776 0.354 5.556 1.00 86.50 88 ILE A C 1
ATOM 743 O O . ILE A 1 88 ? -11.894 0.617 5.998 1.00 86.50 88 ILE A O 1
ATOM 747 N N . ASN A 1 89 ? -10.133 -0.787 5.815 1.00 83.38 89 ASN A N 1
ATOM 748 C CA . ASN A 1 89 ? -10.746 -1.897 6.545 1.00 83.38 89 ASN A CA 1
ATOM 749 C C . ASN A 1 89 ? -11.155 -1.506 7.975 1.00 83.38 89 ASN A C 1
ATOM 751 O O . ASN A 1 89 ? -12.096 -2.078 8.517 1.00 83.38 89 ASN A O 1
ATOM 755 N N . ILE A 1 90 ? -10.508 -0.486 8.547 1.00 84.69 90 ILE A N 1
ATOM 756 C CA . ILE A 1 90 ? -10.809 0.059 9.879 1.00 84.69 90 ILE A CA 1
ATOM 757 C C . ILE A 1 90 ? -11.521 1.427 9.838 1.00 84.69 90 ILE A C 1
ATOM 759 O O . ILE A 1 90 ? -11.632 2.109 10.854 1.00 84.69 90 ILE A O 1
ATOM 763 N N . GLY A 1 91 ? -11.993 1.870 8.666 1.00 84.38 91 GLY A N 1
ATOM 764 C CA . GLY A 1 91 ? -12.726 3.134 8.514 1.00 84.38 91 GLY A CA 1
ATOM 765 C C . GLY A 1 91 ? -11.869 4.400 8.670 1.00 84.38 91 GLY A C 1
ATOM 766 O O . GLY A 1 91 ? -12.395 5.471 8.971 1.00 84.38 91 GLY A O 1
ATOM 767 N N . LYS A 1 92 ? -10.551 4.296 8.469 1.00 88.31 92 LYS A N 1
ATOM 768 C CA . LYS A 1 92 ? -9.556 5.369 8.656 1.00 88.31 92 LYS A CA 1
ATOM 769 C C . LYS A 1 92 ? -8.846 5.762 7.361 1.00 88.31 92 LYS A C 1
ATOM 771 O O . LYS A 1 92 ? -7.753 6.313 7.382 1.00 88.31 92 LYS A O 1
ATOM 776 N N . SER A 1 93 ? -9.449 5.521 6.199 1.00 86.62 93 SER A N 1
ATOM 777 C CA . SER A 1 93 ? -8.802 5.776 4.902 1.00 86.62 93 SER A CA 1
ATOM 778 C C . SER A 1 93 ? -8.318 7.224 4.711 1.00 86.62 93 SER A C 1
ATOM 780 O O . SER A 1 93 ? -7.315 7.451 4.035 1.00 86.62 93 SER A O 1
ATOM 782 N N . CYS A 1 94 ? -8.989 8.210 5.320 1.00 86.75 94 CYS A N 1
ATOM 783 C CA . CYS A 1 94 ? -8.590 9.625 5.279 1.00 86.75 94 CYS A CA 1
ATOM 784 C C . CYS A 1 94 ? -7.231 9.889 5.948 1.00 86.75 94 CYS A C 1
ATOM 786 O O . CYS A 1 94 ? -6.536 10.842 5.595 1.00 86.75 94 CYS A O 1
ATOM 788 N N . ASP A 1 95 ? -6.830 9.021 6.873 1.00 89.69 95 ASP A N 1
ATOM 789 C CA . ASP A 1 95 ? -5.603 9.150 7.645 1.00 89.69 95 ASP A CA 1
ATOM 790 C C . ASP A 1 95 ? -4.363 8.619 6.908 1.00 89.69 95 ASP A C 1
ATOM 792 O O . ASP A 1 95 ? -3.235 8.892 7.319 1.00 89.69 95 ASP A O 1
ATOM 796 N N . THR A 1 96 ? -4.543 7.942 5.767 1.00 89.19 96 THR A N 1
ATOM 797 C CA . THR A 1 96 ? -3.467 7.320 4.971 1.00 89.19 96 THR A CA 1
ATOM 798 C C . THR A 1 96 ? -2.296 8.254 4.718 1.00 89.19 96 THR A C 1
ATOM 800 O O . THR A 1 96 ? -1.145 7.900 4.959 1.00 89.19 96 THR A O 1
ATOM 803 N N . LYS A 1 97 ? -2.570 9.476 4.249 1.00 86.81 97 LYS A N 1
ATOM 804 C CA . LYS A 1 97 ? -1.513 10.441 3.921 1.00 86.81 97 LYS A CA 1
ATOM 805 C C . LYS A 1 97 ? -0.699 10.830 5.152 1.00 86.81 97 LYS A C 1
ATOM 807 O O . LYS A 1 97 ? 0.511 11.017 5.047 1.00 86.81 97 LYS A O 1
ATOM 812 N N . LYS A 1 98 ? -1.371 10.990 6.291 1.00 89.75 98 LYS A N 1
ATOM 813 C CA . LYS A 1 98 ? -0.741 11.371 7.551 1.00 89.75 98 LYS A CA 1
ATOM 814 C C . LYS A 1 98 ? 0.122 10.221 8.072 1.00 89.75 98 LYS A C 1
ATOM 816 O O . LYS A 1 98 ? 1.312 10.430 8.286 1.00 89.75 98 LYS A O 1
ATOM 821 N N . LEU A 1 99 ? -0.443 9.014 8.131 1.00 90.06 99 LEU A N 1
ATOM 822 C CA . LEU A 1 99 ? 0.260 7.809 8.561 1.00 90.06 99 LEU A CA 1
ATOM 823 C C . LEU A 1 99 ? 1.498 7.530 7.697 1.00 90.06 99 LEU A C 1
ATOM 825 O O . LEU A 1 99 ? 2.594 7.321 8.209 1.00 90.06 99 LEU A O 1
ATOM 829 N N . TYR A 1 100 ? 1.352 7.624 6.374 1.00 89.25 100 TYR A N 1
ATOM 830 C CA . TYR A 1 100 ? 2.457 7.440 5.436 1.00 89.25 100 TYR A CA 1
ATOM 831 C C . TYR A 1 100 ? 3.609 8.427 5.688 1.00 89.25 100 TYR A C 1
ATOM 833 O O . TYR A 1 100 ? 4.773 8.036 5.695 1.00 89.25 100 TYR A O 1
ATOM 841 N N . LYS A 1 101 ? 3.306 9.708 5.941 1.00 87.88 101 LYS A N 1
ATOM 842 C CA . LYS A 1 101 ? 4.330 10.719 6.266 1.00 87.88 101 LYS A CA 1
ATOM 843 C C . LYS A 1 101 ? 5.040 10.431 7.588 1.00 87.88 101 LYS A C 1
ATOM 845 O O . LYS A 1 101 ? 6.253 10.626 7.678 1.00 87.88 101 LYS A O 1
ATOM 850 N N . GLU A 1 102 ? 4.306 9.983 8.600 1.00 89.81 102 GLU A N 1
ATOM 851 C CA . GLU A 1 102 ? 4.879 9.591 9.891 1.00 89.81 102 GLU A CA 1
ATOM 852 C C . GLU A 1 102 ? 5.832 8.394 9.738 1.00 89.81 102 GLU A C 1
ATOM 854 O O . GLU A 1 102 ? 6.928 8.425 10.296 1.00 89.81 102 GLU A O 1
ATOM 859 N N . PHE A 1 103 ? 5.504 7.412 8.890 1.00 88.12 103 PHE A N 1
ATOM 860 C CA . PHE A 1 103 ? 6.403 6.293 8.571 1.00 88.12 103 PHE A CA 1
ATOM 861 C C . PHE A 1 103 ? 7.689 6.729 7.872 1.00 88.12 103 PHE A C 1
ATOM 863 O O . PHE A 1 103 ? 8.780 6.320 8.265 1.00 88.12 103 PHE A O 1
ATOM 870 N N . LEU A 1 104 ? 7.593 7.595 6.860 1.00 87.19 104 LEU A N 1
ATOM 871 C CA . LEU A 1 104 ? 8.791 8.104 6.185 1.00 87.19 104 LEU A CA 1
ATOM 872 C C . LEU A 1 104 ? 9.671 8.929 7.135 1.00 87.19 104 LEU A C 1
ATOM 874 O O . LEU A 1 104 ? 10.896 8.890 7.049 1.00 87.19 104 LEU A O 1
ATOM 878 N N . THR A 1 105 ? 9.053 9.638 8.080 1.00 87.31 105 THR A N 1
ATOM 879 C CA . THR A 1 105 ? 9.776 10.385 9.115 1.00 87.31 105 THR A CA 1
ATOM 880 C C . THR A 1 105 ? 10.496 9.437 10.075 1.00 87.31 105 THR A C 1
ATOM 882 O O . THR A 1 105 ? 11.653 9.680 10.409 1.00 87.31 105 THR A O 1
ATOM 885 N N . LEU A 1 106 ? 9.854 8.334 10.476 1.00 87.56 106 LEU A N 1
ATOM 886 C CA . LEU A 1 106 ? 10.476 7.297 11.298 1.00 87.56 106 LEU A CA 1
ATOM 887 C C . LEU A 1 106 ? 11.718 6.701 10.618 1.00 87.56 106 LEU A C 1
ATOM 889 O O . LEU A 1 106 ? 12.788 6.649 11.223 1.00 87.56 106 LEU A O 1
ATOM 893 N N . LEU A 1 107 ? 11.594 6.308 9.349 1.00 84.81 107 LEU A N 1
ATOM 894 C CA . LEU A 1 107 ? 12.706 5.759 8.568 1.00 84.81 107 LEU A CA 1
ATOM 895 C C . LEU A 1 107 ? 13.881 6.741 8.472 1.00 84.81 107 LEU A C 1
ATOM 897 O O . LEU A 1 107 ? 15.030 6.360 8.705 1.00 84.81 107 LEU A O 1
ATOM 901 N N . LYS A 1 108 ? 13.587 8.019 8.202 1.00 84.69 108 LYS A N 1
ATOM 902 C CA . LYS A 1 108 ? 14.586 9.093 8.161 1.00 84.69 108 LYS A CA 1
ATOM 903 C C . LYS A 1 108 ? 15.303 9.267 9.503 1.00 84.69 108 LYS A C 1
ATOM 905 O O . LYS A 1 108 ? 16.525 9.397 9.523 1.00 84.69 108 LYS A O 1
ATOM 910 N N . ASN A 1 109 ? 14.564 9.257 10.612 1.00 83.38 109 ASN A N 1
ATOM 911 C CA . ASN A 1 109 ? 15.127 9.429 11.956 1.00 83.38 109 ASN A CA 1
ATOM 912 C C . ASN A 1 109 ? 16.020 8.254 12.373 1.00 83.38 109 ASN A C 1
ATOM 914 O O . ASN A 1 109 ? 17.006 8.458 13.075 1.00 83.38 109 ASN A O 1
ATOM 918 N N . ASN A 1 110 ? 15.716 7.049 11.891 1.00 80.50 110 ASN A N 1
ATOM 919 C CA . ASN A 1 110 ? 16.516 5.851 12.140 1.00 80.50 110 ASN A CA 1
ATOM 920 C C . ASN A 1 110 ? 17.759 5.748 11.236 1.00 80.50 110 ASN A C 1
ATOM 922 O O . ASN A 1 110 ? 18.453 4.735 11.265 1.00 80.50 110 ASN A O 1
ATOM 926 N N . GLY A 1 111 ? 18.047 6.768 10.417 1.00 75.50 111 GLY A N 1
ATOM 927 C CA . GLY A 1 111 ? 19.204 6.781 9.518 1.00 75.50 111 GLY A CA 1
ATOM 928 C C . GLY A 1 111 ? 19.117 5.756 8.385 1.00 75.50 111 GLY A C 1
ATOM 929 O O . GLY A 1 111 ? 20.120 5.474 7.731 1.00 75.50 111 GLY A O 1
ATOM 930 N N . VAL A 1 112 ? 17.932 5.189 8.141 1.00 73.12 112 VAL A N 1
ATOM 931 C CA . VAL A 1 112 ? 17.722 4.224 7.065 1.00 73.12 112 VAL A CA 1
ATOM 932 C C . VAL A 1 112 ? 17.668 5.000 5.757 1.00 73.12 112 VAL A C 1
ATOM 934 O O . VAL A 1 112 ? 16.727 5.752 5.504 1.00 73.12 112 VAL A O 1
ATOM 937 N N . GLN A 1 113 ? 18.675 4.824 4.901 1.00 76.00 113 GLN A N 1
ATOM 938 C CA . GLN A 1 113 ? 18.582 5.299 3.527 1.00 76.00 113 GLN A CA 1
ATOM 939 C C . GLN A 1 113 ? 17.480 4.496 2.830 1.00 76.00 113 GLN A C 1
ATOM 941 O O . GLN A 1 113 ? 17.579 3.276 2.701 1.00 76.00 113 GLN A O 1
ATOM 946 N N . HIS A 1 114 ? 16.405 5.173 2.430 1.00 79.00 114 HIS A N 1
ATOM 947 C CA . HIS A 1 114 ? 15.241 4.520 1.849 1.00 79.00 114 HIS A CA 1
ATOM 948 C C . HIS A 1 114 ? 14.860 5.124 0.491 1.00 79.00 114 HIS A C 1
ATOM 950 O O . HIS A 1 114 ? 14.982 6.337 0.300 1.00 79.00 114 HIS A O 1
ATOM 956 N N . PRO A 1 115 ? 14.327 4.309 -0.438 1.00 79.19 115 PRO A N 1
ATOM 957 C CA . PRO A 1 115 ? 13.946 4.758 -1.783 1.00 79.19 115 PRO A CA 1
ATOM 958 C C . PRO A 1 115 ? 12.881 5.869 -1.769 1.00 79.19 115 PRO A C 1
ATOM 960 O O . PRO A 1 115 ? 12.753 6.648 -2.703 1.00 79.19 115 PRO A O 1
ATOM 963 N N . CYS A 1 116 ? 12.120 5.989 -0.678 1.00 84.44 116 CYS A N 1
ATOM 964 C CA . CYS A 1 116 ? 11.014 6.945 -0.579 1.00 84.44 116 CYS A CA 1
ATOM 965 C C . CYS A 1 116 ? 11.377 8.341 -0.043 1.00 84.44 116 CYS A C 1
ATOM 967 O O . CYS A 1 116 ? 10.462 9.126 0.207 1.00 84.44 116 CYS A O 1
ATOM 969 N N . ILE A 1 117 ? 12.661 8.667 0.166 1.00 74.06 117 ILE A N 1
ATOM 970 C CA . ILE A 1 117 ? 13.079 9.953 0.767 1.00 74.06 117 ILE A CA 1
ATOM 971 C C . ILE A 1 117 ? 12.615 11.132 -0.091 1.00 74.06 117 ILE A C 1
ATOM 973 O O . ILE A 1 117 ? 11.918 12.019 0.393 1.00 74.06 117 ILE A O 1
ATOM 977 N N . THR A 1 118 ? 12.952 11.117 -1.379 1.00 70.44 118 THR A N 1
ATOM 978 C CA . THR A 1 118 ? 12.578 12.175 -2.335 1.00 70.44 118 THR A CA 1
ATOM 979 C C . THR A 1 118 ? 11.084 12.157 -2.643 1.00 70.44 118 THR A C 1
ATOM 981 O O . THR A 1 118 ? 10.487 13.175 -3.000 1.00 70.44 118 THR A O 1
ATOM 984 N N . TYR A 1 119 ? 10.462 10.993 -2.458 1.00 67.44 119 TYR A N 1
ATOM 985 C CA . TYR A 1 119 ? 9.046 10.803 -2.679 1.00 67.44 119 TYR A CA 1
ATOM 986 C C . TYR A 1 119 ? 8.218 11.575 -1.649 1.00 67.44 119 TYR A C 1
ATOM 988 O O . TYR A 1 119 ? 7.247 12.210 -2.051 1.00 67.44 119 TYR A O 1
ATOM 996 N N . ALA A 1 120 ? 8.645 11.614 -0.375 1.00 62.16 120 ALA A N 1
ATOM 997 C CA . ALA A 1 120 ? 7.993 12.328 0.734 1.00 62.16 120 ALA A CA 1
ATOM 998 C C . ALA A 1 120 ? 7.705 13.809 0.437 1.00 62.16 120 ALA A C 1
ATOM 1000 O O . ALA A 1 120 ? 6.622 14.316 0.746 1.00 62.16 120 ALA A O 1
ATOM 1001 N N . ASP A 1 121 ? 8.657 14.477 -0.210 1.00 63.56 121 ASP A N 1
ATOM 1002 C CA . ASP A 1 121 ? 8.585 15.904 -0.524 1.00 63.56 121 ASP A CA 1
ATOM 1003 C C . ASP A 1 121 ? 7.691 16.180 -1.749 1.00 63.56 121 ASP A C 1
ATOM 1005 O O . ASP A 1 121 ? 7.101 17.254 -1.882 1.00 63.56 121 ASP A O 1
ATOM 1009 N N . SER A 1 122 ? 7.503 15.175 -2.612 1.00 64.19 122 SER A N 1
ATOM 1010 C CA . SER A 1 122 ? 6.641 15.242 -3.803 1.00 64.19 122 SER A CA 1
ATOM 1011 C C . SER A 1 122 ? 5.148 14.964 -3.525 1.00 64.19 122 SER A C 1
ATOM 1013 O O . SER A 1 122 ? 4.290 15.267 -4.358 1.00 64.19 122 SER A O 1
ATOM 1015 N N . ILE A 1 123 ? 4.812 14.486 -2.315 1.00 59.69 123 ILE A N 1
ATOM 1016 C CA . ILE A 1 123 ? 3.455 14.128 -1.823 1.00 59.69 123 ILE A CA 1
ATOM 1017 C C . ILE A 1 123 ? 2.467 15.313 -1.790 1.00 59.69 123 ILE A C 1
ATOM 1019 O O . ILE A 1 123 ? 1.273 15.161 -1.493 1.00 59.69 123 ILE A O 1
ATOM 1023 N N . ASN A 1 124 ? 2.927 16.530 -2.073 1.00 56.47 124 ASN A N 1
ATOM 1024 C CA . ASN A 1 124 ? 2.066 17.711 -2.081 1.00 56.47 124 ASN A CA 1
ATOM 1025 C C . ASN A 1 124 ? 0.991 17.673 -3.180 1.00 56.47 124 ASN A C 1
ATOM 1027 O O . ASN A 1 124 ? -0.039 18.323 -3.033 1.00 56.47 124 ASN A O 1
ATOM 1031 N N . SER A 1 125 ? 1.151 16.831 -4.201 1.00 59.19 125 SER A N 1
ATOM 1032 C CA . SER A 1 125 ? 0.097 16.516 -5.165 1.00 59.19 125 SER A CA 1
ATOM 1033 C C . SER A 1 125 ? -0.812 15.406 -4.622 1.00 59.19 125 SER A C 1
ATOM 1035 O O . SER A 1 125 ? -0.523 14.217 -4.758 1.00 59.19 125 SER A O 1
ATOM 1037 N N . TYR A 1 126 ? -1.920 15.793 -3.977 1.00 57.62 126 TYR A N 1
ATOM 1038 C CA . TYR A 1 126 ? -3.013 14.878 -3.600 1.00 57.62 126 TYR A CA 1
ATOM 1039 C C . TYR A 1 126 ? -3.455 13.997 -4.787 1.00 57.62 126 TYR A C 1
ATOM 1041 O O . TYR A 1 126 ? -3.722 12.808 -4.623 1.00 57.62 126 TYR A O 1
ATOM 1049 N N . ASP A 1 127 ? -3.399 14.555 -5.994 1.00 69.56 127 ASP A N 1
ATOM 1050 C CA . ASP A 1 127 ? -3.769 13.898 -7.240 1.00 69.56 127 ASP A CA 1
ATOM 1051 C C . ASP A 1 127 ? -2.956 12.645 -7.565 1.00 69.56 127 ASP A C 1
ATOM 1053 O O . ASP A 1 127 ? -3.487 11.744 -8.208 1.00 69.56 127 ASP A O 1
ATOM 1057 N N . HIS A 1 128 ? -1.675 12.563 -7.187 1.00 75.50 128 HIS A N 1
ATOM 1058 C CA . HIS A 1 128 ? -0.843 11.445 -7.640 1.00 75.50 128 HIS A CA 1
ATOM 1059 C C . HIS A 1 128 ? -1.273 10.121 -7.007 1.00 75.50 128 HIS A C 1
ATOM 1061 O O . HIS A 1 128 ? -1.453 9.128 -7.707 1.00 75.50 128 HIS A O 1
ATOM 1067 N N . PHE A 1 129 ? -1.492 10.110 -5.695 1.00 75.00 129 PHE A N 1
ATOM 1068 C CA . PHE A 1 129 ? -1.850 8.893 -4.976 1.00 75.00 129 PHE A CA 1
ATOM 1069 C C . PHE A 1 129 ? -3.261 8.411 -5.279 1.00 75.00 129 PHE A C 1
ATOM 1071 O O . PHE A 1 129 ? -3.465 7.211 -5.453 1.00 75.00 129 PHE A O 1
ATOM 1078 N N . GLU A 1 130 ? -4.218 9.335 -5.403 1.00 78.06 130 GLU A N 1
ATOM 1079 C CA . GLU A 1 130 ? -5.561 8.981 -5.861 1.00 78.06 130 GLU A CA 1
ATOM 1080 C C . GLU A 1 130 ? -5.495 8.391 -7.275 1.00 78.06 130 GLU A C 1
ATOM 1082 O O . GLU A 1 130 ? -6.080 7.339 -7.517 1.00 78.06 130 GLU A O 1
ATOM 1087 N N . LYS A 1 131 ? -4.706 8.974 -8.192 1.00 82.19 131 LYS A N 1
ATOM 1088 C CA . LYS A 1 131 ? -4.500 8.398 -9.532 1.00 82.19 131 LYS A CA 1
ATOM 1089 C C . LYS A 1 131 ? -3.879 7.004 -9.470 1.00 82.19 131 LYS A C 1
ATOM 1091 O O . LYS A 1 131 ? -4.397 6.106 -10.121 1.00 82.19 131 LYS A O 1
ATOM 1096 N N . VAL A 1 132 ? -2.821 6.798 -8.681 1.00 81.06 132 VAL A N 1
ATOM 1097 C CA . VAL A 1 132 ? -2.173 5.479 -8.524 1.00 81.06 132 VAL A CA 1
ATOM 1098 C C . VAL A 1 132 ? -3.190 4.445 -8.056 1.00 81.06 132 VAL A C 1
ATOM 1100 O O . VAL A 1 132 ? -3.302 3.370 -8.642 1.00 81.06 132 VAL A O 1
ATOM 1103 N N . LYS A 1 133 ? -3.951 4.793 -7.017 1.00 83.56 133 LYS A N 1
ATOM 1104 C CA . LYS A 1 133 ? -5.000 3.953 -6.450 1.00 83.56 133 LYS A CA 1
ATOM 1105 C C . LYS A 1 133 ? -6.044 3.597 -7.503 1.00 83.56 133 LYS A C 1
ATOM 1107 O O . LYS A 1 133 ? -6.246 2.416 -7.755 1.00 83.56 133 LYS A O 1
ATOM 1112 N N . TYR A 1 134 ? -6.663 4.587 -8.147 1.00 82.31 134 TYR A N 1
ATOM 1113 C CA . TYR A 1 134 ? -7.698 4.334 -9.152 1.00 82.31 134 TYR A CA 1
ATOM 1114 C C . TYR A 1 134 ? -7.178 3.492 -10.315 1.00 82.31 134 TYR A C 1
ATOM 1116 O O . TYR A 1 134 ? -7.868 2.578 -10.767 1.00 82.31 134 TYR A O 1
ATOM 1124 N N . LEU A 1 135 ? -5.968 3.773 -10.795 1.00 84.06 135 LEU A N 1
ATOM 1125 C CA . LEU A 1 135 ? -5.392 3.046 -11.917 1.00 84.06 135 LEU A CA 1
ATOM 1126 C C . LEU A 1 135 ? -5.082 1.592 -11.561 1.00 84.06 135 LEU A C 1
ATOM 1128 O O . LEU A 1 135 ? -5.427 0.705 -12.337 1.00 84.06 135 LEU A O 1
ATOM 1132 N N . TYR A 1 136 ? -4.497 1.328 -10.391 1.00 84.94 136 TYR A N 1
ATOM 1133 C CA . TYR A 1 136 ? -4.214 -0.046 -9.985 1.00 84.94 136 TYR A CA 1
ATOM 1134 C C . TYR A 1 136 ? -5.492 -0.832 -9.660 1.00 84.94 136 TYR A C 1
ATOM 1136 O O . TYR A 1 136 ? -5.625 -1.996 -10.034 1.00 84.94 136 TYR A O 1
ATOM 1144 N N . GLU A 1 137 ? -6.486 -0.196 -9.036 1.00 83.06 137 GLU A N 1
ATOM 1145 C CA . GLU A 1 137 ? -7.809 -0.805 -8.855 1.00 83.06 137 GLU A CA 1
ATOM 1146 C C . GLU A 1 137 ? -8.447 -1.169 -10.194 1.00 83.06 137 GLU A C 1
ATOM 1148 O O . GLU A 1 137 ? -8.961 -2.274 -10.354 1.00 83.06 137 GLU A O 1
ATOM 1153 N N . THR A 1 138 ? -8.356 -0.272 -11.175 1.00 82.44 138 THR A N 1
ATOM 1154 C CA . THR A 1 138 ? -8.859 -0.512 -12.529 1.00 82.44 138 THR A CA 1
ATOM 1155 C C . THR A 1 138 ? -8.111 -1.658 -13.204 1.00 82.44 138 THR A C 1
ATOM 1157 O O . THR A 1 138 ? -8.757 -2.528 -13.780 1.00 82.44 138 THR A O 1
ATOM 1160 N N . SER A 1 139 ? -6.778 -1.723 -13.099 1.00 82.94 139 SER A N 1
ATOM 1161 C CA . SER A 1 139 ? -6.006 -2.822 -13.694 1.00 82.94 139 SER A CA 1
ATOM 1162 C C . SER A 1 139 ? -6.343 -4.174 -13.071 1.00 82.94 139 SER A C 1
ATOM 1164 O O . SER A 1 139 ? -6.452 -5.161 -13.789 1.00 82.94 139 SER A O 1
ATOM 1166 N N . LEU A 1 140 ? -6.571 -4.222 -11.752 1.00 81.38 140 LEU A N 1
ATOM 1167 C CA . LEU A 1 140 ? -7.038 -5.440 -11.088 1.00 81.38 140 LEU A CA 1
ATOM 1168 C C . LEU A 1 140 ? -8.418 -5.854 -11.614 1.00 81.38 140 LEU A C 1
ATOM 1170 O O . LEU A 1 140 ? -8.623 -7.020 -11.929 1.00 81.38 140 LEU A O 1
ATOM 1174 N N . CYS A 1 141 ? -9.339 -4.897 -11.772 1.00 82.44 141 CYS A N 1
ATOM 1175 C CA . CYS A 1 141 ? -10.663 -5.164 -12.334 1.00 82.44 141 CYS A CA 1
ATOM 1176 C C . CYS A 1 141 ? -10.588 -5.720 -13.759 1.00 82.44 141 CYS A C 1
ATOM 1178 O O . CYS A 1 141 ? -11.302 -6.668 -14.067 1.00 82.44 141 CYS A O 1
ATOM 1180 N N . LEU A 1 142 ? -9.756 -5.122 -14.618 1.00 79.88 142 LEU A N 1
ATOM 1181 C CA . LEU A 1 142 ? -9.567 -5.565 -16.000 1.00 79.88 142 LEU A CA 1
ATOM 1182 C C . LEU A 1 142 ? -9.016 -6.988 -16.052 1.00 79.88 142 LEU A C 1
ATOM 1184 O O . LEU A 1 142 ? -9.604 -7.822 -16.728 1.00 79.88 142 LEU A O 1
ATOM 1188 N N . ASN A 1 143 ? -7.977 -7.282 -15.268 1.00 78.69 143 ASN A N 1
ATOM 1189 C CA . ASN A 1 143 ? -7.382 -8.615 -15.205 1.00 78.69 143 ASN A CA 1
ATOM 1190 C C . ASN A 1 143 ? -8.408 -9.681 -14.770 1.00 78.69 143 ASN A C 1
ATOM 1192 O O . ASN A 1 143 ? -8.501 -10.745 -15.370 1.00 78.69 143 ASN A O 1
ATOM 1196 N N . THR A 1 144 ? -9.244 -9.373 -13.771 1.00 77.88 144 THR A N 1
ATOM 1197 C CA . THR A 1 144 ? -10.344 -10.258 -13.349 1.00 77.88 144 THR A CA 1
ATOM 1198 C C . THR A 1 144 ? -11.394 -10.445 -14.448 1.00 77.88 144 THR A C 1
ATOM 1200 O O . THR A 1 144 ? -11.904 -11.547 -14.621 1.00 77.88 144 THR A O 1
ATOM 1203 N N . ILE A 1 145 ? -11.736 -9.387 -15.196 1.00 77.75 145 ILE A N 1
ATOM 1204 C CA . ILE A 1 145 ? -12.690 -9.472 -16.314 1.00 77.75 145 ILE A CA 1
ATOM 1205 C C . ILE A 1 145 ? -12.124 -10.333 -17.451 1.00 77.75 145 ILE A C 1
ATOM 1207 O O . ILE A 1 145 ? -12.870 -11.130 -18.012 1.00 77.75 145 ILE A O 1
ATOM 1211 N N . GLU A 1 146 ? -10.843 -10.175 -17.788 1.00 76.88 146 GLU A N 1
ATOM 1212 C CA . GLU A 1 146 ? -10.164 -10.929 -18.851 1.00 76.88 146 GLU A CA 1
ATOM 1213 C C . GLU A 1 146 ? -10.028 -12.422 -18.533 1.00 76.88 146 GLU A C 1
ATOM 1215 O O . GLU A 1 146 ? -10.087 -13.244 -19.445 1.00 76.88 146 GLU A O 1
ATOM 1220 N N . HIS A 1 147 ? -9.877 -12.777 -17.257 1.00 78.19 147 HIS A N 1
ATOM 1221 C CA . HIS A 1 147 ? -9.692 -14.162 -16.814 1.00 78.19 147 HIS A CA 1
ATOM 1222 C C . HIS A 1 147 ? -10.947 -14.812 -16.213 1.00 78.19 147 HIS A C 1
ATOM 1224 O O . HIS A 1 147 ? -10.870 -15.936 -15.727 1.00 78.19 147 HIS A O 1
ATOM 1230 N N . GLU A 1 148 ? -12.096 -14.128 -16.257 1.00 71.38 148 GLU A N 1
ATOM 1231 C CA . GLU A 1 148 ? -13.392 -14.608 -15.744 1.00 71.38 148 GLU A CA 1
ATOM 1232 C C . GLU A 1 148 ? -13.362 -15.110 -14.283 1.00 71.38 148 GLU A C 1
ATOM 1234 O O . GLU A 1 148 ? -14.169 -15.948 -13.881 1.00 71.38 148 GLU A O 1
ATOM 1239 N N . GLU A 1 149 ? -12.455 -14.582 -13.459 1.00 69.75 149 GLU A N 1
ATOM 1240 C CA . GLU A 1 149 ? -12.303 -15.007 -12.063 1.00 69.75 149 GLU A CA 1
ATOM 1241 C C . GLU A 1 149 ? -13.465 -14.504 -11.176 1.00 69.75 149 GLU A C 1
ATOM 1243 O O . GLU A 1 149 ? -13.976 -13.390 -11.342 1.00 69.75 149 GLU A O 1
ATOM 1248 N N . GLU A 1 150 ? -13.886 -15.313 -10.193 1.00 60.62 150 GLU A N 1
ATOM 1249 C CA . GLU A 1 150 ? -14.936 -14.935 -9.238 1.00 60.62 150 GLU A CA 1
ATOM 1250 C C . GLU A 1 150 ? -14.465 -13.832 -8.271 1.00 60.62 150 GLU A C 1
ATOM 1252 O O . GLU A 1 150 ? -13.413 -13.915 -7.635 1.00 60.62 150 GLU A O 1
ATOM 1257 N N . TYR A 1 151 ? -15.281 -12.783 -8.116 1.00 60.06 151 TYR A N 1
ATOM 1258 C CA . 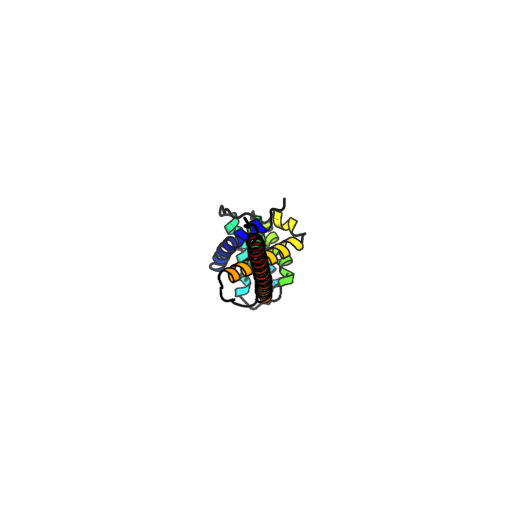TYR A 1 151 ? -14.978 -11.645 -7.247 1.00 60.06 151 TYR A CA 1
ATOM 1259 C C . TYR A 1 151 ? -15.016 -12.026 -5.762 1.00 60.06 151 TYR A C 1
ATOM 1261 O O . TYR A 1 151 ? -16.089 -12.1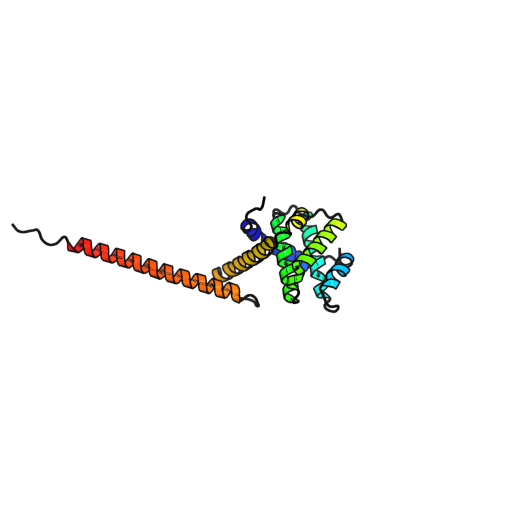34 -5.165 1.00 60.06 151 TYR A O 1
ATOM 1269 N N . THR A 1 152 ? -13.861 -12.074 -5.100 1.00 49.41 152 THR A N 1
ATOM 1270 C CA . THR A 1 152 ? -13.816 -12.123 -3.635 1.00 49.41 152 THR A CA 1
ATOM 1271 C C . THR A 1 152 ? -13.904 -10.712 -3.034 1.00 49.41 152 THR A C 1
ATOM 1273 O O . THR A 1 152 ? -12.894 -10.071 -2.772 1.00 49.41 152 THR A O 1
ATOM 1276 N N . SER A 1 153 ? -15.140 -10.261 -2.783 1.00 56.44 153 SER A N 1
ATOM 1277 C CA . SER A 1 153 ? -15.549 -9.285 -1.748 1.00 56.44 153 SER A CA 1
ATOM 1278 C C . SER A 1 153 ? -15.107 -7.794 -1.824 1.00 56.44 153 SER A C 1
ATOM 1280 O O . SER A 1 153 ? -13.986 -7.420 -2.150 1.00 56.44 153 SER A O 1
ATOM 1282 N N . PHE A 1 154 ? -16.065 -6.924 -1.460 1.00 46.75 154 PHE A N 1
ATOM 1283 C CA . PHE A 1 154 ? -16.051 -5.466 -1.195 1.00 46.75 154 PHE A CA 1
ATOM 1284 C C . PHE A 1 154 ? -15.753 -4.442 -2.309 1.00 46.75 154 PHE A C 1
ATOM 1286 O O . PHE A 1 154 ? -16.088 -3.268 -2.147 1.00 46.75 154 PHE A O 1
ATOM 1293 N N . ARG A 1 155 ? -15.215 -4.835 -3.467 1.00 53.34 155 ARG A N 1
ATOM 1294 C CA . ARG A 1 155 ? -14.852 -3.897 -4.559 1.00 53.34 155 ARG A CA 1
ATOM 1295 C C . ARG A 1 155 ? -15.733 -4.007 -5.799 1.00 53.34 155 ARG A C 1
ATOM 1297 O O . ARG A 1 155 ? -15.251 -3.815 -6.899 1.00 53.34 155 ARG A O 1
ATOM 1304 N N . THR A 1 156 ? -17.017 -4.324 -5.667 1.00 59.09 156 THR A N 1
ATOM 1305 C CA . THR A 1 156 ? -17.857 -4.747 -6.808 1.00 59.09 156 THR A CA 1
ATOM 1306 C C . THR A 1 156 ? -18.299 -3.621 -7.750 1.00 59.09 156 THR A C 1
ATOM 1308 O O . THR A 1 156 ? -18.595 -3.890 -8.911 1.00 59.09 156 THR A O 1
ATOM 1311 N N . ILE A 1 157 ? -18.320 -2.355 -7.313 1.00 64.75 157 ILE A N 1
ATOM 1312 C CA . ILE A 1 157 ? -18.909 -1.263 -8.113 1.00 64.75 157 ILE A CA 1
ATOM 1313 C C . ILE A 1 157 ? -18.056 -0.898 -9.333 1.00 64.75 157 ILE A C 1
ATOM 1315 O O . ILE A 1 157 ? -18.600 -0.760 -10.428 1.00 64.75 157 ILE A O 1
ATOM 1319 N N . ILE A 1 158 ? -16.744 -0.710 -9.159 1.00 68.06 158 ILE A N 1
ATOM 1320 C CA . ILE A 1 158 ? -15.840 -0.334 -10.259 1.00 68.06 158 ILE A CA 1
ATOM 1321 C C . ILE A 1 158 ? -15.760 -1.447 -11.319 1.00 68.06 158 ILE A C 1
ATOM 1323 O O . ILE A 1 158 ? -16.070 -1.147 -12.471 1.00 68.06 158 ILE A O 1
ATOM 1327 N N . PRO A 1 159 ? -15.456 -2.715 -10.976 1.00 71.81 159 PRO A N 1
ATOM 1328 C CA . PRO A 1 159 ? -15.420 -3.794 -11.951 1.00 71.81 159 PRO A CA 1
ATOM 1329 C C . PRO A 1 159 ? -16.767 -4.010 -12.633 1.00 71.81 159 PRO A C 1
ATOM 1331 O O . PRO A 1 159 ? -16.795 -4.176 -13.844 1.00 71.81 159 PRO A O 1
ATOM 1334 N N . TYR A 1 160 ? -17.892 -3.943 -11.909 1.00 71.62 160 TYR A N 1
ATOM 1335 C CA . TYR A 1 160 ? -19.212 -4.089 -12.527 1.00 71.62 160 TYR A CA 1
ATOM 1336 C C . TYR A 1 160 ? -19.503 -2.967 -13.529 1.00 71.62 160 TYR A C 1
ATOM 1338 O O . TYR A 1 160 ? -19.910 -3.232 -14.661 1.00 71.62 160 TYR A O 1
ATOM 1346 N N . LYS A 1 161 ? -19.273 -1.705 -13.139 1.00 78.00 161 LYS A N 1
ATOM 1347 C CA . LYS A 1 161 ? -19.468 -0.554 -14.035 1.00 78.00 161 LYS A CA 1
ATOM 1348 C C . LYS A 1 161 ? -18.537 -0.625 -15.243 1.00 78.00 161 LYS A C 1
ATOM 1350 O O . LYS A 1 161 ? -18.977 -0.328 -16.350 1.00 78.00 161 LYS A O 1
ATOM 1355 N N . LEU A 1 162 ? -17.286 -1.027 -15.034 1.00 79.06 162 LEU A N 1
ATOM 1356 C CA . LEU A 1 162 ? -16.291 -1.170 -16.089 1.00 79.06 162 LEU A CA 1
ATOM 1357 C C . LEU A 1 162 ? -16.657 -2.307 -17.047 1.00 79.06 162 LEU A C 1
ATOM 1359 O O . LEU A 1 162 ? -16.728 -2.070 -18.247 1.00 79.06 162 LEU A O 1
ATOM 1363 N N . LYS A 1 163 ? -16.992 -3.494 -16.527 1.00 79.25 163 LYS A N 1
ATOM 1364 C CA . LYS A 1 163 ? -17.472 -4.644 -17.308 1.00 79.25 163 LYS A CA 1
ATOM 1365 C C . LYS A 1 163 ? -18.689 -4.264 -18.140 1.00 79.25 163 LYS A C 1
ATOM 1367 O O . LYS A 1 163 ? -18.690 -4.479 -19.344 1.00 79.25 163 LYS A O 1
ATOM 1372 N N . ARG A 1 164 ? -19.682 -3.614 -17.524 1.00 80.69 164 ARG A N 1
ATOM 1373 C CA . ARG A 1 164 ? -20.869 -3.114 -18.226 1.00 80.69 164 ARG A CA 1
ATOM 1374 C C . ARG A 1 164 ? -20.498 -2.151 -19.354 1.00 80.69 164 ARG A C 1
ATOM 1376 O O . ARG A 1 164 ? -21.028 -2.289 -20.448 1.00 80.69 164 ARG A O 1
ATOM 1383 N N . LYS A 1 165 ? -19.602 -1.189 -19.111 1.00 83.25 165 LYS A N 1
ATOM 1384 C CA . LYS A 1 165 ? -19.159 -0.242 -20.145 1.00 83.25 165 LYS A CA 1
ATOM 1385 C C . LYS A 1 165 ? -18.414 -0.939 -21.280 1.00 83.25 165 LYS A C 1
ATOM 1387 O O . LYS A 1 165 ? -18.703 -0.649 -22.431 1.00 83.25 165 LYS A O 1
ATOM 1392 N N . ILE A 1 166 ? -17.523 -1.879 -20.970 1.00 81.44 166 ILE A N 1
ATOM 1393 C CA . ILE A 1 166 ? -16.823 -2.696 -21.970 1.00 81.44 166 ILE A CA 1
ATOM 1394 C C . ILE A 1 166 ? -17.831 -3.479 -22.820 1.00 81.44 166 ILE A C 1
ATOM 1396 O O . ILE A 1 166 ? -17.719 -3.469 -24.039 1.00 81.44 166 ILE A O 1
ATOM 1400 N N . SER A 1 167 ? -18.842 -4.101 -22.208 1.00 80.50 167 SER A N 1
ATOM 1401 C CA . SER A 1 167 ? -19.915 -4.786 -22.942 1.00 80.50 167 SER A CA 1
ATOM 1402 C C . SER A 1 167 ? -20.741 -3.827 -23.807 1.00 80.50 167 SER A C 1
ATOM 1404 O O . SER A 1 167 ? -21.023 -4.144 -24.955 1.00 80.50 167 SER A O 1
ATOM 1406 N N . GLU A 1 168 ? -21.088 -2.637 -23.299 1.00 84.88 168 GLU A N 1
ATOM 1407 C CA . GLU A 1 168 ? -21.781 -1.599 -24.082 1.00 84.88 168 GLU A CA 1
ATOM 1408 C C . GLU A 1 168 ? -20.964 -1.169 -25.317 1.00 84.88 168 GLU A C 1
ATOM 1410 O O . GLU A 1 168 ? -21.554 -0.900 -26.359 1.00 84.88 168 GLU A O 1
ATOM 1415 N N . PHE A 1 169 ? -19.631 -1.105 -25.219 1.00 81.12 169 PHE A N 1
ATOM 1416 C CA . PHE A 1 169 ? -18.755 -0.810 -26.359 1.00 81.12 169 PHE A CA 1
ATOM 1417 C C . PHE A 1 169 ? -18.655 -1.981 -27.341 1.00 81.12 169 PHE A C 1
ATOM 1419 O O . PHE A 1 169 ? -18.853 -1.768 -28.530 1.00 81.12 169 PHE A O 1
ATOM 1426 N N . LYS A 1 170 ? -18.428 -3.210 -26.858 1.00 80.25 170 LYS A N 1
ATOM 1427 C CA . LYS A 1 170 ? -18.348 -4.406 -27.717 1.00 80.25 170 LYS A CA 1
ATOM 1428 C C . LYS A 1 170 ? -19.612 -4.600 -28.555 1.00 80.25 170 LYS A C 1
ATOM 1430 O O . LYS A 1 170 ? -19.512 -4.822 -29.752 1.00 80.25 170 LYS A O 1
ATOM 1435 N N . ASN A 1 171 ? -20.787 -4.424 -27.951 1.00 79.19 171 ASN A N 1
ATOM 1436 C CA . ASN A 1 171 ? -22.056 -4.551 -28.669 1.00 79.19 171 ASN A CA 1
ATOM 1437 C C . ASN A 1 171 ? -22.216 -3.480 -29.763 1.00 79.19 171 ASN A C 1
ATOM 1439 O O . ASN A 1 171 ? -22.772 -3.764 -30.817 1.00 79.19 171 ASN A O 1
ATOM 1443 N N . LYS A 1 172 ? -21.722 -2.255 -29.535 1.00 79.50 172 LYS A N 1
ATOM 1444 C CA . LYS A 1 172 ? -21.745 -1.193 -30.554 1.00 79.50 172 LYS A CA 1
ATOM 1445 C C . LYS A 1 172 ? -20.772 -1.458 -31.697 1.00 79.50 172 LYS A C 1
ATOM 1447 O O . LYS A 1 172 ? -21.115 -1.181 -32.839 1.00 79.50 172 LYS A O 1
ATOM 1452 N N . ASP A 1 173 ? -19.591 -1.994 -31.398 1.00 72.50 173 ASP A N 1
ATOM 1453 C CA . ASP A 1 173 ? -18.632 -2.404 -32.427 1.00 72.50 173 ASP A CA 1
ATOM 1454 C C . ASP A 1 173 ? -19.187 -3.571 -33.258 1.00 72.50 173 ASP A C 1
ATOM 1456 O O . ASP A 1 173 ? -19.003 -3.602 -34.470 1.00 72.50 173 ASP A O 1
ATOM 1460 N N . GLU A 1 174 ? -19.908 -4.513 -32.644 1.00 73.44 174 GLU A N 1
ATOM 1461 C CA . GLU A 1 174 ? -20.618 -5.581 -33.361 1.00 73.44 174 GLU A CA 1
ATOM 1462 C C . GLU A 1 174 ? -21.746 -5.031 -34.249 1.00 73.44 174 GLU A C 1
ATOM 1464 O O . GLU A 1 174 ? -21.857 -5.438 -35.404 1.00 73.44 174 GLU A O 1
ATOM 1469 N N . GLU A 1 175 ? -22.542 -4.072 -33.761 1.00 69.38 175 GLU A N 1
ATOM 1470 C CA . GLU A 1 175 ? -23.559 -3.381 -34.569 1.00 69.38 175 GLU A CA 1
ATOM 1471 C C . GLU A 1 175 ? -22.938 -2.623 -35.755 1.00 69.38 175 GLU A C 1
ATOM 1473 O O . GLU A 1 175 ? -23.437 -2.741 -36.875 1.00 69.38 175 GLU A O 1
ATOM 1478 N N . MET A 1 176 ? -21.836 -1.894 -35.541 1.00 64.19 176 MET A N 1
ATOM 1479 C CA . MET A 1 176 ? -21.094 -1.220 -36.616 1.00 64.19 176 MET A CA 1
ATOM 1480 C C . MET A 1 176 ? -20.514 -2.215 -37.626 1.00 64.19 176 MET A C 1
ATOM 1482 O O . MET A 1 176 ? -20.719 -2.049 -38.823 1.00 64.19 176 MET A O 1
ATOM 1486 N N . ASN A 1 177 ? -19.869 -3.290 -37.165 1.00 66.81 177 ASN A N 1
ATOM 1487 C CA . ASN A 1 177 ? -19.308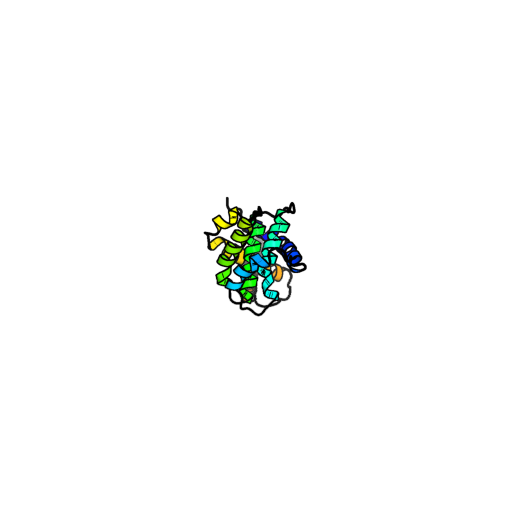 -4.313 -38.049 1.00 66.81 177 ASN A CA 1
ATOM 1488 C C . ASN A 1 177 ? -20.391 -5.038 -38.866 1.00 66.81 177 ASN A C 1
ATOM 1490 O O . ASN A 1 177 ? -20.148 -5.410 -40.013 1.00 66.81 177 ASN A O 1
ATOM 1494 N N . MET A 1 178 ? -21.588 -5.250 -38.305 1.00 60.78 178 MET A N 1
ATOM 1495 C CA . MET A 1 178 ? -22.713 -5.813 -39.060 1.00 60.78 178 MET A CA 1
ATOM 1496 C C . MET A 1 178 ? -23.264 -4.839 -40.109 1.00 60.78 178 MET A C 1
ATOM 1498 O O . MET A 1 178 ? -23.659 -5.280 -41.188 1.00 60.78 178 MET A O 1
ATOM 1502 N N . LEU A 1 179 ? -23.290 -3.537 -39.815 1.00 59.44 179 LEU A N 1
ATOM 1503 C CA . LEU A 1 179 ? -23.699 -2.510 -40.777 1.00 59.44 179 LEU A CA 1
ATOM 1504 C C . LEU A 1 179 ? -22.711 -2.407 -41.944 1.00 59.44 179 LEU A C 1
ATOM 1506 O O . LEU A 1 179 ? -23.149 -2.444 -43.092 1.00 59.44 179 LEU A O 1
ATOM 1510 N N . ASP A 1 180 ? -21.406 -2.392 -41.666 1.00 58.88 180 ASP A N 1
ATOM 1511 C CA . ASP A 1 180 ? -20.361 -2.340 -42.697 1.00 58.88 180 ASP A CA 1
ATOM 1512 C C . ASP A 1 180 ? -20.427 -3.567 -43.627 1.00 58.88 180 ASP A C 1
ATOM 1514 O O . ASP A 1 180 ? -20.381 -3.440 -44.851 1.00 58.88 180 ASP A O 1
ATOM 1518 N N . GLN A 1 181 ? -20.652 -4.767 -43.071 1.00 58.72 181 GLN A N 1
ATOM 1519 C CA . GLN A 1 181 ? -20.863 -5.974 -43.880 1.00 58.72 181 GLN A CA 1
ATOM 1520 C C . GLN A 1 181 ? -22.120 -5.873 -44.755 1.00 58.72 181 GLN A C 1
ATOM 1522 O O . GLN A 1 181 ? -22.107 -6.301 -45.909 1.00 58.72 181 GLN A O 1
ATOM 1527 N N . TYR A 1 182 ? -23.215 -5.315 -44.235 1.00 56.59 182 TYR A N 1
ATOM 1528 C CA . TYR A 1 182 ? -24.460 -5.156 -44.989 1.00 56.59 182 TYR A CA 1
ATOM 1529 C C . TYR A 1 182 ? -24.326 -4.143 -46.141 1.00 56.59 182 TYR A C 1
ATOM 1531 O O . TYR A 1 182 ? -24.906 -4.343 -47.214 1.00 56.59 182 TYR A O 1
ATOM 1539 N N . GLU A 1 183 ? -23.545 -3.078 -45.958 1.00 56.25 183 GLU A N 1
ATOM 1540 C CA . GLU A 1 183 ? -23.217 -2.121 -47.021 1.00 56.25 183 GLU A CA 1
ATOM 1541 C C . GLU A 1 183 ? -22.333 -2.752 -48.110 1.00 56.25 183 GLU A C 1
ATOM 1543 O O . GLU A 1 183 ? -22.629 -2.598 -49.302 1.00 56.25 183 GLU A O 1
ATOM 1548 N N . ASP A 1 184 ? -21.339 -3.559 -47.727 1.00 58.00 184 ASP A N 1
ATOM 1549 C CA . ASP A 1 184 ? -20.504 -4.313 -48.668 1.00 58.00 184 ASP A CA 1
ATOM 1550 C C . ASP A 1 184 ? -21.329 -5.317 -49.492 1.00 58.00 184 ASP A C 1
ATOM 1552 O O . ASP A 1 184 ? -21.203 -5.362 -50.721 1.00 58.00 184 ASP A O 1
ATOM 1556 N N . PHE A 1 185 ? -22.250 -6.061 -48.865 1.00 54.62 185 PHE A N 1
ATOM 1557 C CA . PHE A 1 185 ? -23.156 -6.970 -49.580 1.00 54.62 185 PHE A CA 1
ATOM 1558 C C . PHE A 1 185 ? -24.066 -6.230 -50.569 1.00 54.62 185 PHE A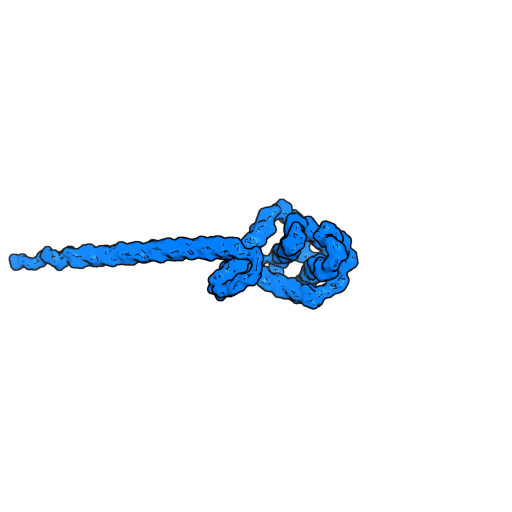 C 1
ATOM 1560 O O . PHE A 1 185 ? -24.242 -6.696 -51.698 1.00 54.62 185 PHE A O 1
ATOM 1567 N N . ASN A 1 186 ? -24.598 -5.060 -50.196 1.00 56.03 186 ASN A N 1
ATOM 1568 C CA . ASN A 1 186 ? -25.443 -4.267 -51.091 1.00 56.03 186 ASN A CA 1
ATOM 1569 C C . ASN A 1 186 ? -24.663 -3.698 -52.284 1.00 56.03 186 ASN A C 1
ATOM 1571 O O . ASN A 1 186 ? -25.187 -3.691 -53.404 1.00 56.03 186 ASN A O 1
ATOM 1575 N N . SER A 1 187 ? -23.409 -3.284 -52.085 1.00 53.78 187 SER A N 1
ATOM 1576 C CA . SER A 1 187 ? -22.554 -2.763 -53.158 1.00 53.78 187 SER A CA 1
ATOM 1577 C C . SER A 1 187 ? -22.231 -3.820 -54.230 1.00 53.78 187 SER A C 1
ATOM 1579 O O . SER A 1 187 ? -22.236 -3.512 -55.426 1.00 53.78 187 SER A O 1
ATOM 1581 N N . ILE A 1 188 ? -22.068 -5.090 -53.834 1.00 53.31 188 ILE A N 1
ATOM 1582 C CA . ILE A 1 188 ? -21.830 -6.226 -54.743 1.00 53.31 188 ILE A CA 1
ATOM 1583 C C . ILE A 1 188 ? -23.067 -6.518 -55.610 1.00 53.31 188 ILE A C 1
ATOM 1585 O O . ILE A 1 188 ? -22.945 -6.779 -56.811 1.00 53.31 188 ILE A O 1
ATOM 1589 N N . THR A 1 189 ? -24.277 -6.427 -55.049 1.00 51.31 189 THR A N 1
ATOM 1590 C CA . THR A 1 189 ? -25.527 -6.594 -55.815 1.00 51.31 189 THR A CA 1
ATOM 1591 C C . THR A 1 189 ? -25.760 -5.487 -56.840 1.00 51.31 189 THR A C 1
ATOM 1593 O O . THR A 1 189 ? -26.293 -5.763 -57.915 1.00 51.31 189 THR A O 1
ATOM 1596 N N . ILE A 1 190 ? -25.335 -4.251 -56.554 1.00 47.97 190 ILE A N 1
ATOM 1597 C CA . ILE A 1 190 ? -25.505 -3.123 -57.481 1.00 47.97 190 ILE A CA 1
ATOM 1598 C C . ILE A 1 190 ? -24.606 -3.289 -58.717 1.00 47.97 190 ILE A C 1
ATOM 1600 O O . ILE A 1 190 ? -25.062 -3.023 -59.826 1.00 47.97 190 ILE A O 1
ATOM 1604 N N . TYR A 1 191 ? -23.381 -3.808 -58.581 1.00 45.56 191 TYR A N 1
ATOM 1605 C CA . TYR A 1 191 ? -22.487 -4.021 -59.731 1.00 45.56 191 TYR A CA 1
ATOM 1606 C C . TYR A 1 191 ? -22.877 -5.208 -60.627 1.00 45.56 191 TYR A C 1
ATOM 1608 O O . TYR A 1 191 ? -22.634 -5.165 -61.833 1.00 45.56 191 TYR A O 1
ATOM 1616 N N . ASN A 1 192 ? -23.545 -6.234 -60.092 1.00 49.34 192 ASN A N 1
ATOM 1617 C CA . ASN A 1 192 ? -24.033 -7.360 -60.901 1.00 49.34 192 ASN A CA 1
ATOM 1618 C C . ASN A 1 192 ? -25.352 -7.064 -61.643 1.00 49.34 192 ASN A C 1
ATOM 1620 O O . ASN A 1 192 ? -25.691 -7.778 -62.586 1.00 49.34 192 ASN A O 1
ATOM 1624 N N . GLY A 1 193 ? -26.075 -6.002 -61.270 1.00 45.56 193 GLY A N 1
ATOM 1625 C CA . GLY A 1 193 ? -27.315 -5.580 -61.934 1.00 45.56 193 GLY A CA 1
ATOM 1626 C C . GLY A 1 193 ? -27.128 -4.839 -63.267 1.00 45.56 193 GLY A C 1
ATOM 1627 O O . GLY A 1 193 ? -28.091 -4.709 -64.016 1.00 45.56 193 GLY A O 1
ATOM 1628 N N . TYR A 1 194 ? -25.912 -4.380 -63.591 1.00 48.34 194 TYR A N 1
ATOM 1629 C CA . TYR A 1 194 ? -25.631 -3.569 -64.791 1.00 48.34 194 TYR A CA 1
ATOM 1630 C C . TYR A 1 194 ? -25.032 -4.343 -65.982 1.00 48.34 194 TYR A C 1
ATOM 1632 O O . TYR A 1 194 ? -24.699 -3.727 -66.990 1.00 48.34 194 TYR A O 1
ATOM 1640 N N . ASN A 1 195 ? -24.921 -5.676 -65.915 1.00 51.22 195 ASN A N 1
ATOM 1641 C CA . ASN A 1 195 ? -24.324 -6.496 -66.988 1.00 51.22 195 ASN A CA 1
ATOM 1642 C C . ASN A 1 195 ? -25.327 -7.302 -67.831 1.00 51.22 195 ASN A C 1
ATOM 1644 O O . ASN A 1 195 ? -24.934 -8.202 -68.573 1.00 51.22 195 ASN A O 1
ATOM 1648 N N . ILE A 1 196 ? -26.619 -6.984 -67.761 1.00 55.66 196 ILE A N 1
ATOM 1649 C CA . ILE A 1 196 ? -27.624 -7.565 -68.655 1.00 55.66 196 ILE A CA 1
ATOM 1650 C C . ILE A 1 196 ? -28.172 -6.438 -69.527 1.00 55.66 196 ILE A C 1
ATOM 1652 O O . ILE A 1 196 ? -28.577 -5.401 -69.016 1.00 55.66 196 ILE A O 1
ATOM 1656 N N . VAL A 1 197 ? -28.214 -6.694 -70.836 1.00 52.00 197 VAL A N 1
ATOM 1657 C CA . VAL A 1 197 ? -28.666 -5.819 -71.932 1.00 52.00 197 VAL A CA 1
ATOM 1658 C C . VAL A 1 197 ? -27.563 -4.948 -72.542 1.00 52.00 197 VAL A C 1
ATOM 1660 O O . VAL A 1 197 ? -27.510 -3.754 -72.307 1.00 52.00 197 VAL A O 1
ATOM 1663 N N . TYR A 1 198 ? -26.723 -5.552 -73.389 1.00 52.22 198 TYR A N 1
ATOM 1664 C CA . TYR A 1 198 ? -26.604 -5.165 -74.806 1.00 52.22 198 TYR A CA 1
ATOM 1665 C C . TYR A 1 198 ? -26.037 -6.353 -75.596 1.00 52.22 198 TYR A C 1
ATOM 1667 O O . TYR A 1 198 ? -24.833 -6.569 -75.702 1.00 52.22 198 TYR A O 1
ATOM 1675 N N . SER A 1 199 ? -26.935 -7.168 -76.138 1.00 49.16 199 SER A N 1
ATOM 1676 C CA . SER A 1 199 ? -26.643 -8.064 -77.255 1.00 49.16 199 SER A CA 1
ATOM 1677 C C . SER A 1 199 ? -27.897 -8.088 -78.112 1.00 49.16 199 SER A C 1
ATOM 1679 O O . SER A 1 199 ? -28.887 -8.736 -77.778 1.00 49.16 199 SER A O 1
ATOM 1681 N N . SER A 1 200 ? -27.895 -7.273 -79.156 1.00 50.31 200 SER A N 1
ATOM 1682 C CA . SER A 1 200 ? -28.869 -7.336 -80.236 1.00 50.31 200 SER A CA 1
ATOM 1683 C C . SER A 1 200 ? -28.116 -7.002 -81.518 1.00 50.31 200 SER A C 1
ATOM 1685 O O . SER A 1 200 ? -27.578 -5.903 -81.637 1.00 50.31 200 SER A O 1
ATOM 1687 N N . ASP A 1 201 ? -28.010 -8.057 -82.323 1.00 46.72 201 ASP A N 1
ATOM 1688 C CA . ASP A 1 201 ? -27.670 -8.224 -83.744 1.00 46.72 201 ASP A CA 1
ATOM 1689 C C . ASP A 1 201 ? -27.410 -6.985 -84.616 1.00 46.72 201 ASP A C 1
ATOM 1691 O O . ASP A 1 201 ? -28.250 -6.055 -84.642 1.00 46.72 201 ASP A O 1
#

pLDDT: mean 76.12, std 13.81, range [41.91, 92.81]

InterPro domains:
  IPR008780 Plasmodium vivax Vir [PF05795] (17-146)

Sequence (201 aa):
MWSNIYEYIIYFPRCKKELENEKKEPSADYKNECKPIMKGYLTDNNLDENNICTTATSYIHNISRTHNPIPENAICSYMYYWIYHELINIGKSCDTKKLYKEFLTLLKNNGVQHPCITYADSINSYDHFEKVKYLYETSLCLNTIEHEEEYTSFRTIIPYKLKRKISEFKNKDEEMNMLDQYEDFNSITIYNGYNIVYSSD

Radius of gyration: 26.7 Å; chains: 1; bounding box: 48×33×106 Å

Secondary structure (DSSP, 8-state):
----HHHHHTTHHHHHHHHHHHHHS--STTHHHHHHHHTTTS-TT-GGGGHHHHHHHHHHHHHHHTT--S-HHHHHHHHHHHHHHHHHHTT-GGGHHHHHHHHHHHHHHTT---TTHHHHHHTT-HHHHHHHHHHHHHHHHHHHHHTT----SS--HHHHHHHHHHHHHHHHHHHHHHHHHHHHHHHHHHHHTTSS-----

Foldseek 3Di:
DDPDLVVLLVCLVVLVVLLVVCLVPQDPPCLVVQVVLCVVQDDDPDPSLSRLLSSLLVSQLVPVPDPDPRQLVSNLLSNLLVLLVSSVVVVRNVCSLVSSLSSLVSCVVVVNPGSCVVVSVVVPPPPSSVVSNVVSLLVVLVVCLVVVDDDDDDSCPNSVVVNVVVVVVVVVVVVVVVVVVVVVVVVVVVVVVPPPDDDDD